Protein AF-A0A964U8F2-F1 (afdb_monomer)

Structure (mmCIF, N/CA/C/O backbone):
data_AF-A0A964U8F2-F1
#
_entry.id   AF-A0A964U8F2-F1
#
loop_
_atom_site.group_PDB
_atom_site.id
_atom_site.type_symbol
_atom_site.label_atom_id
_atom_site.label_alt_id
_atom_site.label_comp_id
_atom_site.label_asym_id
_atom_site.label_entity_id
_atom_site.label_seq_id
_atom_site.pdbx_PDB_ins_code
_atom_site.Cartn_x
_atom_site.Cartn_y
_atom_site.Cartn_z
_atom_site.occupancy
_atom_site.B_iso_or_equiv
_atom_site.auth_seq_id
_atom_site.auth_comp_id
_atom_site.auth_asym_id
_atom_site.auth_atom_id
_atom_site.pdbx_PDB_model_num
ATOM 1 N N . MET A 1 1 ? -31.728 47.302 1.251 1.00 32.62 1 MET A N 1
ATOM 2 C CA . MET A 1 1 ? -32.277 47.347 2.624 1.00 32.62 1 MET A CA 1
ATOM 3 C C . MET A 1 1 ? -33.115 46.084 2.810 1.00 32.62 1 MET A C 1
ATOM 5 O O . MET A 1 1 ? -34.091 45.948 2.095 1.00 32.62 1 MET A O 1
ATOM 9 N N . THR A 1 2 ? -32.523 45.027 3.398 1.00 33.66 2 THR A N 1
ATOM 10 C CA . THR A 1 2 ? -32.845 44.450 4.742 1.00 33.66 2 THR A CA 1
ATOM 11 C C . THR A 1 2 ? -34.168 43.659 4.737 1.00 33.66 2 THR A C 1
ATOM 13 O O . THR A 1 2 ? -35.165 44.221 4.323 1.00 33.66 2 THR A O 1
ATOM 16 N N . LEU A 1 3 ? -34.309 42.390 5.151 1.00 30.25 3 LEU A N 1
ATOM 17 C CA . LEU A 1 3 ? -33.583 41.479 6.058 1.00 30.25 3 LEU A CA 1
ATOM 18 C C . LEU A 1 3 ? -33.842 40.007 5.630 1.00 30.25 3 LEU A C 1
ATOM 20 O O . LEU A 1 3 ? -34.914 39.704 5.124 1.00 30.25 3 LEU A O 1
ATOM 24 N N . ARG A 1 4 ? -32.842 39.109 5.696 1.00 34.03 4 ARG A N 1
ATOM 25 C CA . ARG A 1 4 ? -32.688 37.983 6.661 1.00 34.03 4 ARG A CA 1
ATOM 26 C C . ARG A 1 4 ? -33.987 37.329 7.183 1.00 34.03 4 ARG A C 1
ATOM 28 O O . ARG A 1 4 ? -34.804 38.027 7.772 1.00 34.03 4 ARG A O 1
ATOM 35 N N . HIS A 1 5 ? -34.045 35.991 7.079 1.00 31.55 5 HIS A N 1
ATOM 36 C CA . HIS A 1 5 ? -34.356 34.959 8.103 1.00 31.55 5 HIS A CA 1
ATOM 37 C C . HIS A 1 5 ? -35.133 33.783 7.484 1.00 31.55 5 HIS A C 1
ATOM 39 O O . HIS A 1 5 ? -36.208 33.980 6.930 1.00 31.55 5 HIS A O 1
ATOM 45 N N . GLY A 1 6 ? -34.611 32.558 7.612 1.00 28.45 6 GLY A N 1
ATOM 46 C CA . GLY A 1 6 ? -35.351 31.357 7.215 1.00 28.45 6 GLY A CA 1
ATOM 47 C C . GLY A 1 6 ? -34.532 30.070 7.134 1.00 28.45 6 GLY A C 1
ATOM 48 O O . GLY A 1 6 ? -34.651 29.356 6.148 1.00 28.45 6 GLY A O 1
ATOM 49 N N . LEU A 1 7 ? -33.686 29.770 8.125 1.00 33.56 7 LEU A N 1
ATOM 50 C CA . LEU A 1 7 ? -33.079 28.439 8.256 1.0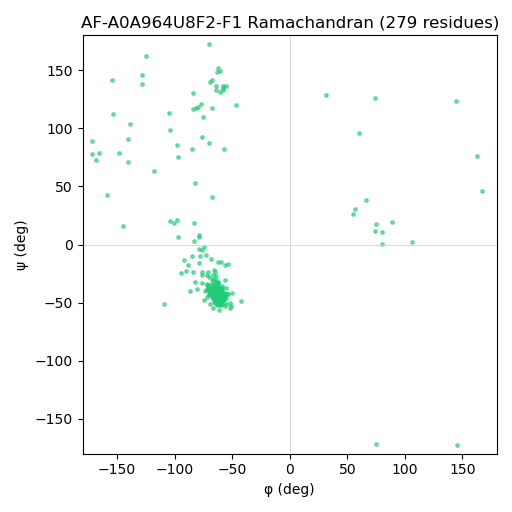0 33.56 7 LEU A CA 1
ATOM 51 C C . LEU A 1 7 ? -32.847 28.117 9.739 1.00 33.56 7 LEU A C 1
ATOM 53 O O . LEU A 1 7 ? -31.762 28.316 10.270 1.00 33.56 7 LEU A O 1
ATOM 57 N N . ALA A 1 8 ? -33.915 27.712 10.427 1.00 34.62 8 ALA A N 1
ATOM 58 C CA . ALA A 1 8 ? -33.872 27.151 11.778 1.00 34.62 8 ALA A CA 1
ATOM 59 C C . ALA A 1 8 ? -35.222 26.486 12.099 1.00 34.62 8 ALA A C 1
ATOM 61 O O . ALA A 1 8 ? -36.061 27.090 12.757 1.00 34.62 8 ALA A O 1
ATOM 62 N N . ALA A 1 9 ? -35.457 25.272 11.593 1.00 33.84 9 ALA A N 1
ATOM 63 C CA . ALA A 1 9 ? -36.524 24.389 12.081 1.00 33.84 9 ALA A CA 1
ATOM 64 C C . ALA A 1 9 ? -36.358 22.966 11.519 1.00 33.84 9 ALA A C 1
ATOM 66 O O . ALA A 1 9 ? -37.098 22.557 10.632 1.00 33.84 9 ALA A O 1
ATOM 67 N N . LEU A 1 10 ? -35.366 22.219 12.012 1.00 32.28 10 LEU A N 1
ATOM 68 C CA . LEU A 1 10 ? -35.341 20.750 11.899 1.00 32.28 10 LEU A CA 1
ATOM 69 C C . LEU A 1 10 ? -34.416 20.124 12.960 1.00 32.28 10 LEU A C 1
ATOM 71 O O . LEU A 1 10 ? -33.632 19.230 12.684 1.00 32.28 10 LEU A O 1
ATOM 75 N N . ILE A 1 11 ? -34.498 20.628 14.196 1.00 38.62 11 ILE A N 1
ATOM 76 C CA . ILE A 1 11 ? -33.954 19.975 15.399 1.00 38.62 11 ILE A CA 1
ATOM 77 C C . ILE A 1 11 ? -34.972 20.190 16.525 1.00 38.62 11 ILE A C 1
ATOM 79 O O . ILE A 1 11 ? -34.780 21.026 17.398 1.00 38.62 11 ILE A O 1
ATOM 83 N N . ALA A 1 12 ? -36.123 19.526 16.444 1.00 35.25 12 ALA A N 1
ATOM 84 C CA . ALA A 1 12 ? -37.069 19.407 17.555 1.00 35.25 12 ALA A CA 1
ATOM 85 C C . ALA A 1 12 ? -38.158 18.408 17.165 1.00 35.25 12 ALA A C 1
ATOM 87 O O . ALA A 1 12 ? -39.177 18.773 16.585 1.00 35.25 12 ALA A O 1
ATOM 88 N N . GLY A 1 13 ? -37.934 17.134 17.458 1.00 30.45 13 GLY A N 1
ATOM 89 C CA . GLY A 1 13 ? -38.970 16.132 17.270 1.00 30.45 13 GLY A CA 1
ATOM 90 C C . GLY A 1 13 ? -38.401 14.736 17.258 1.00 30.45 13 GLY A C 1
ATOM 91 O O . GLY A 1 13 ? -38.267 14.172 16.186 1.00 30.45 13 GLY A O 1
ATOM 92 N N . LEU A 1 14 ? -38.057 14.223 18.441 1.00 34.31 14 LEU A N 1
ATOM 93 C CA . LEU A 1 14 ? -38.094 12.800 18.794 1.00 34.31 14 LEU A CA 1
ATOM 94 C C . LEU A 1 14 ? -37.816 12.676 20.302 1.00 34.31 14 LEU A C 1
ATOM 96 O O . LEU A 1 14 ? -36.718 12.372 20.747 1.00 34.31 14 LEU A O 1
ATOM 100 N N . PHE A 1 15 ? -38.844 12.965 21.095 1.00 37.91 15 PHE A N 1
ATOM 101 C CA . PHE A 1 15 ? -38.959 12.507 22.478 1.00 37.91 15 PHE A CA 1
ATOM 102 C C . PHE A 1 15 ? -40.420 12.132 22.706 1.00 37.91 15 PHE A C 1
ATOM 104 O O . PHE A 1 15 ? -41.199 12.998 23.073 1.00 37.91 15 PHE A O 1
ATOM 111 N N . VAL A 1 16 ? -40.785 10.865 22.468 1.00 33.72 16 VAL A N 1
ATOM 112 C CA . VAL A 1 16 ? -41.802 10.138 23.250 1.00 33.72 16 VAL A CA 1
ATOM 113 C C . VAL A 1 16 ? -41.504 8.631 23.179 1.00 33.72 16 VAL A C 1
ATOM 115 O O . VAL A 1 16 ? -41.669 8.001 22.144 1.00 33.72 16 VAL A O 1
ATOM 118 N N . SER A 1 17 ? -41.122 8.097 24.341 1.00 34.38 17 SER A N 1
ATOM 119 C CA . SER A 1 17 ? -41.390 6.751 24.869 1.00 34.38 17 SER A CA 1
ATOM 120 C C . SER A 1 17 ? -40.904 5.508 24.107 1.00 34.38 17 SER A C 1
ATOM 122 O O . SER A 1 17 ? -41.628 4.905 23.319 1.00 34.38 17 SER A O 1
ATOM 124 N N . ALA A 1 18 ? -39.737 5.014 24.523 1.00 30.48 18 ALA A N 1
ATOM 125 C CA . ALA A 1 18 ? -39.491 3.582 24.647 1.00 30.48 18 ALA A CA 1
ATOM 126 C C . ALA A 1 18 ? -38.697 3.334 25.937 1.00 30.48 18 ALA A C 1
ATOM 128 O O . ALA A 1 18 ? -37.499 3.596 26.018 1.00 30.48 18 ALA A O 1
ATOM 129 N N . CYS A 1 19 ? -39.384 2.845 26.970 1.00 34.19 19 CYS A N 1
ATOM 130 C CA . CYS A 1 19 ? -38.742 2.146 28.075 1.00 34.19 19 CYS A CA 1
ATOM 131 C C . CYS A 1 19 ? -38.250 0.797 27.540 1.00 34.19 19 CYS A C 1
ATOM 133 O O . CYS A 1 19 ? -38.961 -0.201 27.600 1.00 34.19 19 CYS A O 1
ATOM 135 N N . ALA A 1 20 ? -37.045 0.784 26.990 1.00 31.86 20 ALA A N 1
ATOM 136 C CA . ALA A 1 20 ? -36.243 -0.411 26.820 1.00 31.86 20 ALA A CA 1
ATOM 137 C C . ALA A 1 20 ? -34.878 -0.097 27.428 1.00 31.86 20 ALA A C 1
ATOM 139 O O . ALA A 1 20 ? -34.378 1.021 27.328 1.00 31.86 20 ALA A O 1
ATOM 140 N N . SER A 1 21 ? -34.336 -1.063 28.149 1.00 33.75 21 SER A N 1
ATOM 141 C CA . SER A 1 21 ? -33.043 -1.034 28.818 1.00 33.75 21 SER A CA 1
ATOM 142 C C . SER A 1 21 ? -31.903 -0.737 27.834 1.00 33.75 21 SER A C 1
ATOM 144 O O . SER A 1 21 ? -31.230 -1.652 27.367 1.00 33.75 21 SER A O 1
ATOM 146 N N . ASN A 1 22 ? -31.690 0.538 27.516 1.00 35.84 22 ASN A N 1
ATOM 147 C CA . ASN A 1 22 ? -30.559 1.002 26.727 1.00 35.84 22 ASN A CA 1
ATOM 148 C C . ASN A 1 22 ? -29.331 1.004 27.629 1.00 35.84 22 ASN A C 1
ATOM 150 O O . ASN A 1 22 ? -29.052 1.975 28.336 1.00 35.84 22 ASN A O 1
ATOM 154 N N . SER A 1 23 ? -28.586 -0.100 27.613 1.00 35.91 23 SER A N 1
ATOM 155 C CA . SER A 1 23 ? -27.183 -0.026 27.988 1.00 35.91 23 SER A CA 1
ATOM 156 C C . SER A 1 23 ? -26.518 0.992 27.044 1.00 35.91 23 SER A C 1
ATOM 158 O O . SER A 1 23 ? -26.737 0.920 25.829 1.00 35.91 23 SER A O 1
ATOM 160 N N . PRO A 1 24 ? -25.712 1.940 27.551 1.00 40.06 24 PRO A N 1
ATOM 161 C CA . PRO A 1 24 ? -24.974 2.897 26.722 1.00 40.06 24 PRO A CA 1
ATOM 162 C C . PRO A 1 24 ? -24.104 2.242 25.632 1.00 40.06 24 PRO A C 1
ATOM 164 O O . PRO A 1 24 ? -23.701 2.919 24.694 1.00 40.06 24 PRO A O 1
ATOM 167 N N . GLY A 1 25 ? -23.822 0.936 25.739 1.00 44.34 25 GLY A N 1
ATOM 168 C CA . GLY A 1 25 ? -23.164 0.148 24.693 1.00 44.34 25 GLY A CA 1
ATOM 169 C C . GLY A 1 25 ? -24.005 -0.027 23.421 1.00 44.34 25 GLY A C 1
ATOM 170 O O . GLY A 1 25 ? -23.481 0.145 22.329 1.00 44.34 25 GLY A O 1
ATOM 171 N N . SER A 1 26 ? -25.321 -0.249 23.535 1.00 50.44 26 SER A N 1
ATOM 172 C CA . SER A 1 26 ? -26.183 -0.588 22.383 1.00 50.44 26 SER A CA 1
ATOM 173 C C . SER A 1 26 ? -26.311 0.526 21.332 1.00 50.44 26 SER A C 1
ATOM 175 O O . SER A 1 26 ? -26.193 0.269 20.137 1.00 50.44 26 SER A O 1
ATOM 177 N N . ALA A 1 27 ? -26.475 1.781 21.757 1.00 46.56 27 ALA A N 1
ATOM 178 C CA . ALA A 1 27 ? -26.599 2.916 20.838 1.00 46.56 27 ALA A CA 1
ATOM 179 C C . ALA A 1 27 ? -25.277 3.248 20.119 1.00 46.56 27 ALA A C 1
ATOM 181 O O . ALA A 1 27 ? -25.274 3.785 19.009 1.00 46.56 27 ALA A O 1
ATOM 182 N N . VAL A 1 28 ? -24.138 2.937 20.745 1.00 53.00 28 VAL A N 1
ATOM 183 C CA . VAL A 1 28 ? -22.824 3.218 20.161 1.00 53.00 28 VAL A CA 1
ATOM 184 C C . VAL A 1 28 ? -22.407 2.140 19.168 1.00 53.00 28 VAL A C 1
ATOM 186 O O . VAL A 1 28 ? -21.801 2.477 18.145 1.00 53.00 28 VAL A O 1
ATOM 189 N N . ASP A 1 29 ? -22.821 0.897 19.404 1.00 62.38 29 ASP A N 1
ATOM 190 C CA . ASP A 1 29 ? -22.696 -0.198 18.444 1.00 62.38 29 ASP A CA 1
ATOM 191 C C . ASP A 1 29 ? -23.564 0.056 17.198 1.00 62.38 29 ASP A C 1
ATOM 193 O O . ASP A 1 29 ? -23.088 -0.087 16.072 1.00 62.38 29 ASP A O 1
ATOM 197 N N . GLU A 1 30 ? -24.794 0.558 17.361 1.00 66.94 30 GLU A N 1
ATOM 198 C CA . GLU A 1 30 ? -25.655 0.948 16.232 1.00 66.94 30 GLU A CA 1
ATOM 199 C C . GLU A 1 30 ? -25.059 2.096 15.403 1.00 66.94 30 GLU A C 1
ATOM 201 O O . GLU A 1 30 ? -25.007 2.018 14.173 1.00 66.94 30 GLU A O 1
ATOM 206 N N . ALA A 1 31 ? -24.543 3.143 16.055 1.00 63.03 31 ALA A N 1
ATOM 207 C CA . ALA A 1 31 ? -23.901 4.266 15.369 1.00 63.03 31 ALA A CA 1
ATOM 208 C C . ALA A 1 31 ? -22.584 3.871 14.674 1.00 63.03 31 ALA A C 1
ATOM 210 O O . ALA A 1 31 ? -22.149 4.529 13.728 1.00 63.03 31 ALA A O 1
ATOM 211 N N . LEU A 1 32 ? -21.898 2.835 15.160 1.00 68.88 32 LEU A N 1
ATOM 212 C CA . LEU A 1 32 ? -20.701 2.291 14.519 1.00 68.88 32 LEU A CA 1
ATOM 213 C C . LEU A 1 32 ? -21.067 1.486 13.273 1.00 68.88 32 LEU A C 1
ATOM 215 O O . LEU A 1 32 ? -20.480 1.700 12.213 1.00 68.88 32 LEU A O 1
ATOM 219 N N . VAL A 1 33 ? -22.058 0.601 13.385 1.00 75.25 33 VAL A N 1
ATOM 220 C CA . VAL A 1 33 ? -22.564 -0.181 12.253 1.00 75.25 33 VAL A CA 1
ATOM 221 C C . VAL A 1 33 ? -23.113 0.745 11.167 1.00 75.25 33 VAL A C 1
ATOM 223 O O . VAL A 1 33 ? -22.819 0.542 9.990 1.00 75.25 33 VAL A O 1
ATOM 226 N N . ALA A 1 34 ? -23.844 1.799 11.539 1.00 76.94 34 ALA A N 1
ATOM 227 C CA . ALA A 1 34 ? -24.327 2.808 10.600 1.00 76.94 34 ALA A CA 1
ATOM 228 C C . ALA A 1 34 ? -23.171 3.499 9.860 1.00 76.94 34 ALA A C 1
ATOM 230 O O . ALA A 1 34 ? -23.179 3.550 8.632 1.00 76.94 34 ALA A O 1
ATOM 231 N N . LEU A 1 35 ? -22.132 3.932 10.581 1.00 74.38 35 LEU A N 1
ATOM 232 C CA . LEU A 1 35 ? -20.944 4.551 9.988 1.00 74.38 35 LEU A CA 1
ATOM 233 C C . LEU A 1 35 ? -20.214 3.600 9.026 1.00 74.38 35 LEU A C 1
ATOM 235 O O . LEU A 1 35 ? -19.831 3.998 7.929 1.00 74.38 35 LEU A O 1
ATOM 239 N N . GLN A 1 36 ? -20.063 2.325 9.388 1.00 74.50 36 GLN A N 1
ATOM 240 C CA . GLN A 1 36 ? -19.467 1.316 8.505 1.00 74.50 36 GLN A CA 1
ATOM 241 C C . GLN A 1 36 ? -20.310 1.083 7.243 1.00 74.50 36 GLN A C 1
ATOM 243 O O . GLN A 1 36 ? -19.764 0.955 6.144 1.00 74.50 36 GLN A O 1
ATOM 248 N N . GLN A 1 37 ? -21.638 1.062 7.373 1.00 83.00 37 GLN A N 1
ATOM 249 C CA . GLN A 1 37 ? -22.547 0.963 6.231 1.00 83.00 37 GLN A CA 1
ATOM 250 C C . GLN A 1 37 ? -22.491 2.210 5.343 1.00 83.00 37 GLN A C 1
ATOM 252 O O . GLN A 1 37 ? -22.540 2.084 4.121 1.00 83.00 37 GLN A O 1
ATOM 257 N N . GLU A 1 38 ? -22.374 3.402 5.925 1.00 83.62 38 GLU A N 1
ATOM 258 C CA . GLU A 1 38 ? -22.211 4.648 5.175 1.00 83.62 38 GLU A CA 1
ATOM 259 C C . GLU A 1 38 ? -20.894 4.667 4.407 1.00 83.62 38 GLU A C 1
ATOM 261 O O . GLU A 1 38 ? -20.902 4.948 3.211 1.00 83.62 38 GLU A O 1
ATOM 266 N N . VAL A 1 39 ? -19.786 4.263 5.034 1.00 79.12 39 VAL A N 1
ATOM 267 C CA . VAL A 1 39 ? -18.491 4.094 4.356 1.00 79.12 39 VAL A CA 1
ATOM 268 C C . VAL A 1 39 ? -18.603 3.104 3.193 1.00 79.12 39 VAL A C 1
ATOM 270 O O . VAL A 1 39 ? -18.084 3.365 2.108 1.00 79.12 39 VAL A O 1
ATOM 273 N N . ALA A 1 40 ? -19.320 1.993 3.382 1.00 76.25 40 ALA A N 1
ATOM 274 C CA . ALA A 1 40 ? -19.531 0.999 2.331 1.00 76.25 40 ALA A CA 1
ATOM 275 C C . ALA A 1 40 ? -20.407 1.515 1.171 1.00 76.25 40 ALA A C 1
ATOM 277 O O . ALA A 1 40 ? -20.236 1.075 0.034 1.00 76.25 40 ALA A O 1
ATOM 278 N N . ARG A 1 41 ? -21.342 2.436 1.440 1.00 83.69 41 ARG A N 1
ATOM 279 C CA . ARG A 1 41 ? -22.252 3.023 0.439 1.00 83.69 41 ARG A CA 1
ATOM 280 C C . ARG A 1 41 ? -21.698 4.280 -0.225 1.00 83.69 41 ARG A C 1
ATOM 282 O O . ARG A 1 41 ? -22.144 4.620 -1.319 1.00 83.69 41 ARG A O 1
ATOM 289 N N . ALA A 1 42 ? -20.768 4.980 0.419 1.00 84.25 42 ALA A N 1
ATOM 290 C CA . ALA A 1 42 ? -20.226 6.232 -0.082 1.00 84.25 42 ALA A CA 1
ATOM 291 C C . ALA A 1 42 ? -19.546 6.024 -1.446 1.00 84.25 42 ALA A C 1
ATOM 293 O O . ALA A 1 42 ? -18.759 5.092 -1.652 1.00 84.25 42 ALA A O 1
ATOM 294 N N . GLY A 1 43 ? -19.887 6.890 -2.402 1.00 83.19 43 GLY A N 1
ATOM 295 C CA . GLY A 1 43 ? -19.445 6.790 -3.794 1.00 83.19 43 GLY A CA 1
ATOM 296 C C . GLY A 1 43 ? -18.200 7.614 -4.112 1.00 83.19 43 GLY A C 1
ATOM 297 O O . GLY A 1 43 ? -17.459 7.265 -5.033 1.00 83.19 43 GLY A O 1
ATOM 298 N N . ASP A 1 44 ? -17.950 8.669 -3.343 1.00 92.06 44 ASP A N 1
ATOM 299 C CA . ASP A 1 44 ? -17.006 9.735 -3.667 1.00 92.06 44 ASP A CA 1
ATOM 300 C C . ASP A 1 44 ? -15.944 9.966 -2.579 1.00 92.06 44 ASP A C 1
ATOM 302 O O . ASP A 1 44 ? -16.067 9.521 -1.435 1.00 92.06 44 ASP A O 1
ATOM 306 N N . TYR A 1 45 ? -14.865 10.646 -2.977 1.00 92.94 45 TYR A N 1
ATOM 307 C CA . TYR A 1 45 ? -13.719 10.952 -2.120 1.00 92.94 45 TYR A CA 1
ATOM 308 C C . TYR A 1 45 ? -14.088 11.854 -0.937 1.00 92.94 45 TYR A C 1
ATOM 310 O O . TYR A 1 45 ? -13.681 11.570 0.187 1.00 92.94 45 TYR A O 1
ATOM 318 N N . GLU A 1 46 ? -14.853 12.923 -1.175 1.00 94.44 46 GLU A N 1
ATOM 319 C CA . GLU A 1 46 ? -15.152 13.945 -0.165 1.00 94.44 46 GLU A CA 1
ATOM 320 C C . GLU A 1 46 ? -15.966 13.357 0.988 1.00 94.44 46 GLU A C 1
ATOM 322 O O . GLU A 1 46 ? -15.613 13.526 2.158 1.00 94.44 46 GLU A O 1
ATOM 327 N N . THR A 1 47 ? -17.005 12.589 0.659 1.00 94.25 47 THR A N 1
ATOM 328 C CA . THR A 1 47 ? -17.841 11.892 1.635 1.00 94.25 47 THR A CA 1
ATOM 329 C C . THR A 1 47 ? -17.019 10.912 2.459 1.00 94.25 47 THR A C 1
ATOM 331 O O . THR A 1 47 ? -17.110 10.921 3.683 1.00 94.25 47 THR A O 1
ATOM 334 N N . LEU A 1 48 ? -16.178 10.097 1.820 1.00 94.44 48 LEU A N 1
ATOM 335 C CA . LEU A 1 48 ? -15.329 9.144 2.535 1.00 94.44 48 LEU A CA 1
ATOM 336 C C . LEU A 1 48 ? -14.286 9.820 3.424 1.00 94.44 48 LEU A C 1
ATOM 338 O O . LEU A 1 48 ? -14.073 9.381 4.551 1.00 94.44 48 LEU A O 1
ATOM 342 N N . SER A 1 49 ? -13.654 10.889 2.940 1.00 95.06 49 SER A N 1
ATOM 343 C CA . SER A 1 49 ? -12.672 11.654 3.709 1.00 95.06 49 SER A CA 1
ATOM 344 C C . SER A 1 49 ? -13.317 12.305 4.937 1.00 95.06 49 SER A C 1
ATOM 346 O O . SER A 1 49 ? -12.756 12.246 6.035 1.00 95.06 49 SER A O 1
ATOM 348 N N . ARG A 1 50 ? -14.536 12.847 4.791 1.00 95.94 50 ARG A N 1
ATOM 349 C CA . ARG A 1 50 ? -15.329 13.380 5.909 1.00 95.94 50 ARG A CA 1
ATOM 350 C C . ARG A 1 50 ? -15.690 12.289 6.920 1.00 95.94 50 ARG A C 1
ATOM 352 O O . ARG A 1 50 ? -15.408 12.460 8.102 1.00 95.94 50 ARG A O 1
ATOM 359 N N . LEU A 1 51 ? -16.262 11.171 6.464 1.00 94.12 51 LEU A N 1
ATOM 360 C CA . LEU A 1 51 ? -16.640 10.050 7.335 1.00 94.12 51 LEU A CA 1
ATOM 361 C C . LEU A 1 51 ? -15.428 9.477 8.081 1.00 94.12 51 LEU A C 1
ATOM 363 O O . LEU A 1 51 ? -15.523 9.174 9.267 1.00 94.12 51 LEU A O 1
ATOM 367 N N . GLY A 1 52 ? -14.273 9.375 7.415 1.00 95.12 52 GLY A N 1
ATOM 368 C CA . GLY A 1 52 ? -13.023 8.963 8.051 1.00 95.12 52 GLY A CA 1
ATOM 369 C C . GLY A 1 52 ? -12.565 9.941 9.134 1.00 95.12 52 GLY A C 1
ATOM 370 O O . GLY A 1 52 ? -12.154 9.516 10.211 1.00 95.12 52 GLY A O 1
ATOM 371 N N . GLY A 1 53 ? -12.686 11.250 8.888 1.00 95.75 53 GLY A N 1
ATOM 372 C CA . GLY A 1 53 ? -12.374 12.284 9.879 1.00 95.75 53 GLY A CA 1
ATOM 373 C C . GLY A 1 53 ? -13.291 12.235 11.104 1.00 95.75 53 GLY A C 1
ATOM 374 O O . GLY A 1 53 ? -12.814 12.312 12.235 1.00 95.75 53 GLY A O 1
ATOM 375 N N . GLU A 1 54 ? -14.593 12.045 10.893 1.00 93.88 54 GLU A N 1
ATOM 376 C CA . GLU A 1 54 ? -15.575 11.871 11.972 1.00 93.88 54 GLU A CA 1
ATOM 377 C C . GLU A 1 54 ? -15.292 10.604 12.789 1.00 93.88 54 GLU A C 1
ATOM 379 O O . GLU A 1 54 ? -15.289 10.644 14.019 1.00 93.88 54 GLU A O 1
ATOM 384 N N . ALA A 1 55 ? -14.977 9.492 12.119 1.00 92.94 55 ALA A N 1
ATOM 385 C CA . ALA A 1 55 ? -14.592 8.240 12.764 1.00 92.94 55 ALA A CA 1
ATOM 386 C C . ALA A 1 55 ? -13.334 8.398 13.636 1.00 92.94 55 ALA A C 1
ATOM 388 O O . ALA A 1 55 ? -13.321 7.950 14.781 1.00 92.94 55 ALA A O 1
ATOM 389 N N . ALA A 1 56 ? -12.300 9.071 13.122 1.00 95.12 56 ALA A N 1
ATOM 390 C CA . ALA A 1 56 ? -11.062 9.327 13.857 1.00 95.12 56 ALA A CA 1
ATOM 391 C C . ALA A 1 56 ? -11.298 10.217 15.091 1.00 95.12 56 ALA A C 1
ATOM 393 O O . ALA A 1 56 ? -10.808 9.910 16.176 1.00 95.12 56 ALA A O 1
ATOM 394 N N . ALA A 1 57 ? -12.114 11.269 14.966 1.00 94.12 57 ALA A N 1
ATOM 395 C CA . ALA A 1 57 ? -12.476 12.116 16.104 1.00 94.12 57 ALA A CA 1
ATOM 396 C C . ALA A 1 57 ? -13.242 11.335 17.189 1.00 94.12 57 ALA A C 1
ATOM 398 O O . ALA A 1 57 ? -12.973 11.496 18.380 1.00 94.12 57 ALA A O 1
ATOM 399 N N . LEU A 1 58 ? -14.160 10.450 16.785 1.00 91.75 58 LEU A N 1
ATOM 400 C CA . LEU A 1 58 ? -14.891 9.576 17.706 1.00 91.75 58 LEU A CA 1
ATOM 401 C C . LEU A 1 58 ? -13.986 8.532 18.374 1.00 91.75 58 LEU A C 1
ATOM 403 O O . LEU A 1 58 ? -14.217 8.198 19.533 1.00 91.75 58 LEU A O 1
ATOM 407 N N . SER A 1 59 ? -12.963 8.036 17.670 1.00 92.62 59 SER A N 1
ATOM 408 C CA . SER A 1 59 ? -11.938 7.163 18.253 1.00 92.62 59 SER A CA 1
ATOM 409 C C . SER A 1 59 ? -11.193 7.868 19.386 1.00 92.62 59 SER A C 1
ATOM 411 O O . SER A 1 59 ? -11.145 7.361 20.506 1.00 92.62 59 SER A O 1
ATOM 413 N N . ALA A 1 60 ? -10.695 9.081 19.126 1.00 93.62 60 ALA A N 1
ATOM 414 C CA . ALA A 1 60 ? -9.971 9.869 20.119 1.00 93.62 60 ALA A CA 1
ATOM 415 C C . ALA A 1 60 ? -10.829 10.181 21.358 1.00 93.62 60 ALA A C 1
ATOM 417 O O . ALA A 1 60 ? -10.339 10.085 22.482 1.00 93.62 60 ALA A O 1
ATOM 418 N N . ALA A 1 61 ? -12.113 10.505 21.169 1.00 92.62 61 ALA A N 1
ATOM 419 C CA . ALA A 1 61 ? -13.046 10.721 22.275 1.00 92.62 61 ALA A CA 1
ATOM 420 C C . ALA A 1 61 ? -13.264 9.441 23.104 1.00 92.62 61 ALA A C 1
ATOM 422 O O . ALA A 1 61 ? -13.138 9.472 24.324 1.00 92.62 61 ALA A O 1
ATOM 423 N N . ALA A 1 62 ? -13.505 8.298 22.452 1.00 89.81 62 ALA A N 1
ATOM 424 C CA . ALA A 1 62 ? -13.672 7.020 23.148 1.00 89.81 62 ALA A CA 1
ATOM 425 C C . ALA A 1 62 ? -12.416 6.617 23.937 1.00 89.81 62 ALA A C 1
ATOM 427 O O . ALA A 1 62 ? -12.526 6.116 25.055 1.00 89.81 62 ALA A O 1
ATOM 428 N N . LYS A 1 63 ? -11.225 6.898 23.392 1.00 90.62 63 LYS A N 1
ATOM 429 C CA . LYS A 1 63 ? -9.957 6.658 24.085 1.00 90.62 63 LYS A CA 1
ATOM 430 C C . LYS A 1 63 ? -9.816 7.523 25.340 1.00 90.62 63 LYS A C 1
ATOM 432 O O . LYS A 1 63 ? -9.373 7.030 26.372 1.00 90.62 63 LYS A O 1
ATOM 437 N N . GLN A 1 64 ? -10.221 8.793 25.277 1.00 93.06 64 GLN A N 1
ATOM 438 C CA . GLN A 1 64 ? -10.228 9.694 26.439 1.00 93.06 64 GLN A CA 1
ATOM 439 C C . GLN A 1 64 ? -11.204 9.237 27.532 1.00 93.06 64 GLN A C 1
ATOM 441 O O . GLN A 1 64 ? -10.914 9.412 28.715 1.00 93.06 64 GLN A O 1
ATOM 446 N N . ASP A 1 65 ? -12.312 8.607 27.142 1.00 90.81 65 ASP A N 1
ATOM 447 C CA . ASP A 1 65 ? -13.301 8.029 28.057 1.00 90.81 65 ASP A CA 1
ATOM 448 C C . ASP A 1 65 ? -12.872 6.662 28.639 1.00 90.81 65 ASP A C 1
ATOM 450 O O . ASP A 1 65 ? -13.573 6.104 29.485 1.00 90.81 65 ASP A O 1
ATOM 454 N N . GLY A 1 66 ? -11.729 6.113 28.205 1.00 89.44 66 GLY A N 1
ATOM 455 C CA . GLY A 1 66 ? -11.226 4.799 28.624 1.00 89.44 66 GLY A CA 1
ATOM 456 C C . GLY A 1 66 ? -11.963 3.609 27.996 1.00 89.44 66 GLY A C 1
ATOM 457 O O . GLY A 1 66 ? -11.870 2.495 28.508 1.00 89.44 66 GLY A O 1
ATOM 458 N N . ASP A 1 67 ? -12.710 3.826 26.908 1.00 89.12 67 ASP A N 1
ATOM 459 C CA . ASP A 1 67 ? -13.412 2.774 26.165 1.00 89.12 67 ASP A CA 1
ATOM 460 C C . ASP A 1 67 ? -12.576 2.320 24.957 1.00 89.12 67 ASP A C 1
ATOM 462 O O . ASP A 1 67 ? -12.841 2.666 23.802 1.00 89.12 67 ASP A O 1
ATOM 466 N N . ASP A 1 68 ? -11.533 1.539 25.238 1.00 87.88 68 ASP A N 1
ATOM 467 C CA . ASP A 1 68 ? -10.563 1.076 24.239 1.00 87.88 68 ASP A CA 1
ATOM 468 C C . ASP A 1 68 ? -11.192 0.204 23.147 1.00 87.88 68 ASP A C 1
ATOM 470 O O . ASP A 1 68 ? -10.805 0.278 21.982 1.00 87.88 68 ASP A O 1
ATOM 474 N N . SER A 1 69 ? -12.214 -0.578 23.501 1.00 85.12 69 SER A N 1
ATOM 475 C CA . SER A 1 69 ? -12.963 -1.408 22.547 1.00 85.12 69 SER A CA 1
ATOM 476 C C . SER A 1 69 ? -13.639 -0.545 21.484 1.00 85.12 69 SER A C 1
ATOM 478 O O . SER A 1 69 ? -13.557 -0.805 20.281 1.00 85.12 69 SER A O 1
ATOM 480 N N . ARG A 1 70 ? -14.298 0.525 21.932 1.00 86.38 70 ARG A N 1
ATOM 481 C CA . ARG A 1 70 ? -14.958 1.487 21.056 1.00 86.38 70 ARG A CA 1
ATOM 482 C C . ARG A 1 70 ? -13.959 2.341 20.291 1.00 86.38 70 ARG A C 1
ATOM 484 O O . ARG A 1 70 ? -14.205 2.630 19.120 1.00 86.38 70 ARG A O 1
ATOM 491 N N . ALA A 1 71 ? -12.857 2.738 20.923 1.00 90.12 71 ALA A N 1
ATOM 492 C CA . ALA A 1 71 ? -11.785 3.469 20.262 1.00 90.12 71 ALA A CA 1
ATOM 493 C C . ALA A 1 71 ? -11.224 2.655 19.083 1.00 90.12 71 ALA A C 1
ATOM 495 O O . ALA A 1 71 ? -11.218 3.144 17.953 1.00 90.12 71 ALA A O 1
ATOM 496 N N . LEU A 1 72 ? -10.895 1.377 19.302 1.00 88.50 72 LEU A N 1
ATOM 497 C CA . LEU A 1 72 ? -10.399 0.473 18.261 1.00 88.50 72 LEU A CA 1
ATOM 498 C C . LEU A 1 72 ? -11.387 0.336 17.093 1.00 88.50 72 LEU A C 1
ATOM 500 O O . LEU A 1 72 ? -11.024 0.535 15.931 1.00 88.50 72 LEU A O 1
ATOM 504 N N . ALA A 1 73 ? -12.661 0.099 17.401 1.00 86.19 73 ALA A N 1
ATOM 505 C CA . ALA A 1 73 ? -13.731 0.028 16.411 1.00 86.19 73 ALA A CA 1
ATOM 506 C C . ALA A 1 73 ? -13.848 1.291 15.540 1.00 86.19 73 ALA A C 1
ATOM 508 O O . ALA A 1 73 ? -14.013 1.213 14.315 1.00 86.19 73 ALA A O 1
ATOM 509 N N . ARG A 1 74 ? -13.766 2.474 16.158 1.00 90.31 74 ARG A N 1
ATOM 510 C CA . ARG A 1 74 ? -13.856 3.764 15.460 1.00 90.31 74 ARG A CA 1
ATOM 511 C C . ARG A 1 74 ? -12.603 4.049 14.639 1.00 90.31 74 ARG A C 1
ATOM 513 O O . ARG A 1 74 ? -12.731 4.496 13.499 1.00 90.31 74 ARG A O 1
ATOM 520 N N . ALA A 1 75 ?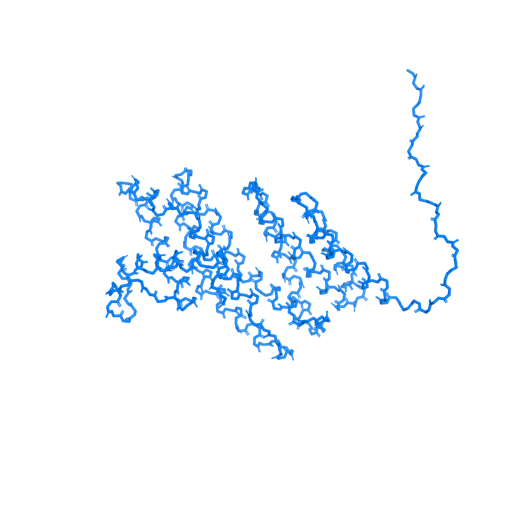 -11.422 3.720 15.157 1.00 92.38 75 ALA A N 1
ATOM 521 C CA . ALA A 1 75 ? -10.177 3.796 14.404 1.00 92.38 75 ALA A CA 1
ATOM 522 C C . ALA A 1 75 ? -10.226 2.873 13.173 1.00 92.38 75 ALA A C 1
ATOM 524 O O . ALA A 1 75 ? -9.939 3.315 12.063 1.00 92.38 75 ALA A O 1
ATOM 525 N N . SER A 1 76 ? -10.721 1.637 13.316 1.00 89.31 76 SER A N 1
ATOM 526 C CA . SER A 1 76 ? -10.914 0.713 12.189 1.00 89.31 76 SER A CA 1
ATOM 527 C C . SER A 1 76 ? -11.879 1.262 11.131 1.00 89.31 76 SER A C 1
ATOM 529 O O . SER A 1 76 ? -11.617 1.162 9.929 1.00 89.31 76 SER A O 1
ATOM 531 N N . ALA A 1 77 ? -12.980 1.898 11.546 1.00 89.88 77 ALA A N 1
ATOM 532 C CA . ALA A 1 77 ? -13.886 2.572 10.615 1.00 89.88 77 ALA A CA 1
ATOM 533 C C . ALA A 1 77 ? -13.190 3.725 9.865 1.00 89.88 77 ALA A C 1
ATOM 535 O O . ALA A 1 77 ? -13.370 3.856 8.651 1.00 89.88 77 ALA A O 1
ATOM 536 N N . ALA A 1 78 ? -12.354 4.508 10.557 1.00 94.38 78 ALA A N 1
ATOM 537 C CA . ALA A 1 78 ? -11.572 5.588 9.957 1.00 94.38 78 ALA A CA 1
ATOM 538 C C . ALA A 1 78 ? -10.583 5.061 8.909 1.00 94.38 78 ALA A C 1
ATOM 540 O O . ALA A 1 78 ? -10.570 5.546 7.776 1.00 94.38 78 ALA A O 1
ATOM 541 N N . ILE A 1 79 ? -9.823 4.015 9.253 1.00 93.88 79 ILE A N 1
ATOM 542 C CA . ILE A 1 79 ? -8.906 3.319 8.341 1.00 93.88 79 ILE A CA 1
ATOM 543 C C . ILE A 1 79 ? -9.652 2.913 7.068 1.00 93.88 79 ILE A C 1
ATOM 545 O O . ILE A 1 79 ? -9.264 3.312 5.973 1.00 93.88 79 ILE A O 1
ATOM 549 N N . ARG A 1 80 ? -10.767 2.180 7.197 1.00 91.00 80 ARG A N 1
ATOM 550 C CA . ARG A 1 80 ? -11.554 1.698 6.047 1.00 91.00 80 ARG A CA 1
ATOM 551 C C . ARG A 1 80 ? -12.054 2.840 5.165 1.00 91.00 80 ARG A C 1
ATOM 553 O O . ARG A 1 80 ? -12.009 2.717 3.942 1.00 91.00 80 ARG A O 1
ATOM 560 N N . ALA A 1 81 ? -12.507 3.939 5.764 1.00 93.88 81 ALA A N 1
ATOM 561 C CA . ALA A 1 81 ? -12.975 5.111 5.033 1.00 93.88 81 ALA A CA 1
ATOM 562 C C . ALA A 1 81 ? -11.848 5.769 4.226 1.00 93.88 81 ALA A C 1
ATOM 564 O O . ALA A 1 81 ? -12.000 6.001 3.025 1.00 93.88 81 ALA A O 1
ATOM 565 N N . PHE A 1 82 ? -10.694 6.009 4.851 1.00 96.44 82 PHE A N 1
ATOM 566 C CA . PHE A 1 82 ? -9.546 6.618 4.183 1.00 96.44 82 PHE A CA 1
ATOM 567 C C . PHE A 1 82 ? -8.911 5.698 3.136 1.00 96.44 82 PHE A C 1
ATOM 569 O O . PHE A 1 82 ? -8.547 6.155 2.051 1.00 96.44 82 PHE A O 1
ATOM 576 N N . GLU A 1 83 ? -8.846 4.390 3.386 1.00 92.81 83 GLU A N 1
ATOM 577 C CA . GLU A 1 83 ? -8.433 3.426 2.368 1.00 92.81 83 GLU A CA 1
ATOM 578 C C . GLU A 1 83 ? -9.381 3.449 1.170 1.00 92.81 83 GLU A C 1
ATOM 580 O O . GLU A 1 83 ? -8.927 3.586 0.030 1.00 92.81 83 GLU A O 1
ATOM 585 N N . ALA A 1 84 ? -10.692 3.391 1.414 1.00 91.31 84 ALA A N 1
ATOM 586 C CA . ALA A 1 84 ? -11.692 3.490 0.360 1.00 91.31 84 ALA A CA 1
ATOM 587 C C . ALA A 1 84 ? -11.577 4.810 -0.414 1.00 91.31 84 ALA A C 1
ATOM 589 O O . ALA A 1 84 ? -11.776 4.797 -1.627 1.00 91.31 84 ALA A O 1
ATOM 590 N N . ALA A 1 85 ? -11.233 5.921 0.252 1.00 93.94 85 ALA A N 1
ATOM 591 C CA . ALA A 1 85 ? -11.017 7.221 -0.382 1.00 93.94 85 ALA A CA 1
ATOM 592 C C . ALA A 1 85 ? -9.788 7.183 -1.296 1.00 93.94 85 ALA A C 1
ATOM 594 O O . ALA A 1 85 ? -9.867 7.604 -2.447 1.00 93.94 85 ALA A O 1
ATOM 595 N N . SER A 1 86 ? -8.684 6.592 -0.823 1.00 92.88 86 SER A N 1
ATOM 596 C CA . SER A 1 86 ? -7.427 6.472 -1.573 1.00 92.88 86 SER A CA 1
ATOM 597 C C . SER A 1 86 ? -7.525 5.583 -2.819 1.00 92.88 86 SER A C 1
ATOM 599 O O . SER A 1 86 ? -6.739 5.724 -3.750 1.00 92.88 86 SER A O 1
ATOM 601 N N . TYR A 1 87 ? -8.502 4.679 -2.885 1.00 88.06 87 TYR A N 1
ATOM 602 C CA . TYR A 1 87 ? -8.716 3.829 -4.060 1.00 88.06 87 TYR A CA 1
ATOM 603 C C . TYR A 1 87 ? -9.795 4.352 -5.010 1.00 88.06 87 TYR A C 1
ATOM 605 O O . TYR A 1 87 ? -10.130 3.667 -5.982 1.00 88.06 87 TYR A O 1
ATOM 613 N N . ARG A 1 88 ? -10.343 5.553 -4.772 1.00 89.19 88 ARG A N 1
ATOM 614 C CA . ARG A 1 88 ? -11.391 6.089 -5.642 1.00 89.19 88 ARG A CA 1
ATOM 615 C C . ARG A 1 88 ? -10.865 6.322 -7.064 1.00 89.19 88 ARG A C 1
ATOM 617 O O . ARG A 1 88 ? -9.787 6.898 -7.244 1.00 89.19 88 ARG A O 1
ATOM 624 N N . PRO A 1 89 ? -11.612 5.888 -8.096 1.00 85.12 89 PRO A N 1
ATOM 625 C CA . PRO A 1 89 ? -11.261 6.190 -9.475 1.00 85.12 89 PRO A CA 1
ATOM 626 C C . PRO A 1 89 ? -11.181 7.701 -9.704 1.00 85.12 89 PRO A C 1
ATOM 628 O O . PRO A 1 89 ? -12.050 8.444 -9.260 1.00 85.12 89 PRO A O 1
ATOM 631 N N . GLY A 1 90 ? -10.152 8.147 -10.423 1.00 84.50 90 GLY A N 1
ATOM 632 C CA . GLY A 1 90 ? -10.022 9.543 -10.847 1.00 84.50 90 GLY A CA 1
ATOM 633 C C . GLY A 1 90 ? -9.484 10.518 -9.798 1.00 84.50 90 GLY A C 1
ATOM 634 O O . GLY A 1 90 ? -9.322 11.685 -10.134 1.00 84.50 90 GLY A O 1
ATOM 635 N N . ILE A 1 91 ? -9.162 10.077 -8.576 1.00 91.38 91 ILE A N 1
ATOM 636 C CA . ILE A 1 91 ? -8.505 10.967 -7.609 1.00 91.38 91 ILE A CA 1
ATOM 637 C C . ILE A 1 91 ? -7.089 11.315 -8.069 1.00 91.38 91 ILE A C 1
ATOM 639 O O . ILE A 1 91 ? -6.354 10.456 -8.578 1.00 91.38 91 ILE A O 1
ATOM 643 N N . ASP A 1 92 ? -6.694 12.562 -7.842 1.00 91.88 92 ASP A N 1
ATOM 644 C CA . ASP A 1 92 ? -5.329 13.009 -8.079 1.00 91.88 92 ASP A CA 1
ATOM 645 C C . ASP A 1 92 ? -4.343 12.411 -7.052 1.00 91.88 92 ASP A C 1
ATOM 647 O O . ASP A 1 92 ? -4.706 11.706 -6.101 1.00 91.88 92 ASP A O 1
ATOM 651 N N . THR A 1 93 ? -3.051 12.641 -7.277 1.00 90.94 93 THR A N 1
ATOM 652 C CA . THR A 1 93 ? -1.991 12.130 -6.401 1.00 90.94 93 THR A CA 1
ATOM 653 C C . THR A 1 93 ? -1.982 12.808 -5.037 1.00 90.94 93 THR A C 1
ATOM 655 O O . THR A 1 93 ? -1.722 12.128 -4.054 1.00 90.94 93 THR A O 1
ATOM 658 N N . ALA A 1 94 ? -2.306 14.098 -4.941 1.00 94.50 94 ALA A N 1
ATOM 659 C CA . ALA A 1 94 ? -2.322 14.804 -3.661 1.00 94.50 94 ALA A CA 1
ATOM 660 C C . ALA A 1 94 ? -3.418 14.246 -2.738 1.00 94.50 94 ALA A C 1
ATOM 662 O O . ALA A 1 94 ? -3.134 13.878 -1.603 1.00 94.50 94 ALA A O 1
ATOM 663 N N . SER A 1 95 ? -4.627 14.076 -3.266 1.00 95.44 95 SER A N 1
ATOM 664 C CA . SER A 1 95 ? -5.780 13.471 -2.597 1.00 95.44 95 SER A CA 1
ATOM 665 C C . SER A 1 95 ? -5.516 12.009 -2.220 1.00 95.44 95 SER A C 1
ATOM 667 O O . SER A 1 95 ? -5.870 11.562 -1.129 1.00 95.44 95 SER A O 1
ATOM 669 N N . PHE A 1 96 ? -4.839 11.247 -3.091 1.00 94.31 96 PHE A N 1
ATOM 670 C CA . PHE A 1 96 ? -4.380 9.897 -2.753 1.00 94.31 96 PHE A CA 1
ATOM 671 C C . PHE A 1 96 ? -3.437 9.908 -1.545 1.00 94.31 96 PHE A C 1
ATOM 673 O O . PHE A 1 96 ? -3.642 9.134 -0.608 1.00 94.31 96 PHE A O 1
ATOM 680 N N . LEU A 1 97 ? -2.405 10.759 -1.577 1.00 95.31 97 LEU A N 1
ATOM 681 C CA . LEU A 1 97 ? -1.396 10.839 -0.523 1.00 95.31 97 LEU A CA 1
ATOM 682 C C . LEU A 1 97 ? -2.026 11.295 0.791 1.00 95.31 97 LEU A C 1
ATOM 684 O O . LEU A 1 97 ? -1.795 10.669 1.816 1.00 95.31 97 LEU A O 1
ATOM 688 N N . GLU A 1 98 ? -2.890 12.309 0.752 1.00 96.75 98 GLU A N 1
ATOM 689 C CA . GLU A 1 98 ? -3.637 12.775 1.917 1.00 96.75 98 GLU A CA 1
ATOM 690 C C . GLU A 1 98 ? -4.446 11.639 2.555 1.00 96.75 98 GLU A C 1
ATOM 692 O O . GLU A 1 98 ? -4.302 11.370 3.750 1.00 96.75 98 GLU A O 1
ATOM 697 N N . ALA A 1 99 ? -5.261 10.931 1.767 1.00 96.25 99 ALA A N 1
ATOM 698 C CA . ALA A 1 99 ? -6.057 9.821 2.277 1.00 96.25 99 ALA A CA 1
ATOM 699 C C . ALA A 1 99 ? -5.183 8.682 2.821 1.00 96.25 99 ALA A C 1
ATOM 701 O O . ALA A 1 99 ? -5.483 8.139 3.881 1.00 96.25 99 ALA A O 1
ATOM 702 N N . ARG A 1 100 ? -4.076 8.331 2.152 1.00 95.38 100 ARG A N 1
ATOM 703 C CA . ARG A 1 100 ? -3.157 7.294 2.650 1.00 95.38 100 ARG A CA 1
ATOM 704 C C . ARG A 1 100 ? -2.453 7.701 3.937 1.00 95.38 100 ARG A C 1
ATOM 706 O O . ARG A 1 100 ? -2.299 6.843 4.803 1.00 95.38 100 ARG A O 1
ATOM 713 N N . THR A 1 101 ? -2.052 8.961 4.079 1.00 97.19 101 THR A N 1
ATOM 714 C CA . THR A 1 101 ? -1.450 9.480 5.314 1.00 97.19 101 THR A CA 1
ATOM 715 C C . THR A 1 101 ? -2.456 9.434 6.456 1.00 97.19 101 THR A C 1
ATOM 717 O O . THR A 1 101 ? -2.138 8.926 7.524 1.00 97.19 101 THR A O 1
ATOM 720 N N . ARG A 1 102 ? -3.705 9.856 6.224 1.00 97.62 102 ARG A N 1
ATOM 721 C CA . ARG A 1 102 ? -4.767 9.760 7.240 1.00 97.62 102 ARG A CA 1
ATOM 722 C C . ARG A 1 102 ? -5.099 8.311 7.609 1.00 97.62 102 ARG A C 1
ATOM 724 O O . ARG A 1 102 ? -5.288 8.020 8.786 1.00 97.62 102 ARG A O 1
ATOM 731 N N . ALA A 1 103 ? -5.126 7.398 6.633 1.00 96.50 103 ALA A N 1
ATOM 732 C CA . ALA A 1 103 ? -5.295 5.966 6.889 1.00 96.50 103 ALA A CA 1
ATOM 733 C C . ALA A 1 103 ? -4.155 5.409 7.753 1.00 96.50 103 ALA A C 1
ATOM 735 O O . ALA A 1 103 ? -4.409 4.634 8.667 1.00 96.50 103 ALA A O 1
ATOM 736 N N . PHE A 1 104 ? -2.915 5.821 7.478 1.00 96.81 104 PHE A N 1
ATOM 737 C CA . PHE A 1 104 ? -1.740 5.429 8.251 1.00 96.81 104 PHE A CA 1
ATOM 738 C C . PHE A 1 104 ? -1.785 5.960 9.684 1.00 96.81 104 PHE A C 1
ATOM 740 O O . PHE A 1 104 ? -1.578 5.189 10.611 1.00 96.81 104 PHE A O 1
ATOM 747 N N . THR A 1 105 ? -2.132 7.234 9.885 1.00 97.00 105 THR A N 1
ATOM 748 C CA . THR A 1 105 ? -2.301 7.803 11.232 1.00 97.00 105 THR A CA 1
ATOM 749 C C . THR A 1 105 ? -3.381 7.064 12.020 1.00 97.00 105 THR A C 1
ATOM 751 O O . THR A 1 105 ? -3.127 6.634 13.137 1.00 97.00 105 THR A O 1
ATOM 754 N N . ALA A 1 106 ? -4.550 6.824 11.419 1.00 96.38 106 ALA A N 1
ATOM 755 C CA . ALA A 1 106 ? -5.610 6.060 12.075 1.00 96.38 106 ALA A CA 1
ATOM 756 C C . ALA A 1 106 ? -5.191 4.609 12.383 1.00 96.38 106 ALA A C 1
ATOM 758 O O . ALA A 1 106 ? -5.644 4.030 13.368 1.00 96.38 106 ALA A O 1
ATOM 759 N N . ALA A 1 107 ? -4.335 4.019 11.545 1.00 95.75 107 ALA A N 1
ATOM 760 C CA . ALA A 1 107 ? -3.786 2.689 11.763 1.00 95.75 107 ALA A CA 1
ATOM 761 C C . ALA A 1 107 ? -2.756 2.652 12.898 1.00 95.75 107 ALA A C 1
ATOM 763 O O . ALA A 1 107 ? -2.803 1.716 13.687 1.00 95.75 107 ALA A O 1
ATOM 764 N N . LEU A 1 108 ? -1.905 3.675 13.032 1.00 95.69 108 LEU A N 1
ATOM 765 C CA . LEU A 1 108 ? -1.016 3.834 14.188 1.00 95.69 108 LEU A CA 1
ATOM 766 C C . LEU A 1 108 ? -1.812 3.934 15.492 1.00 95.69 108 LEU A C 1
ATOM 768 O O . LEU A 1 108 ? -1.514 3.212 16.439 1.00 95.69 108 LEU A O 1
ATOM 772 N N . ASP A 1 109 ? -2.856 4.766 15.516 1.00 93.75 109 ASP A N 1
ATOM 773 C CA . ASP A 1 109 ? -3.716 4.918 16.693 1.00 93.75 109 ASP A CA 1
ATOM 774 C C . ASP A 1 109 ? -4.403 3.588 17.053 1.00 93.75 109 ASP A C 1
ATOM 776 O O . ASP A 1 109 ? -4.407 3.170 18.211 1.00 93.75 109 ASP A O 1
ATOM 780 N N . ALA A 1 110 ? -4.958 2.887 16.055 1.00 92.56 110 ALA A N 1
ATOM 781 C CA . ALA A 1 110 ? -5.573 1.574 16.249 1.00 92.56 110 ALA A CA 1
ATOM 782 C C . ALA A 1 110 ? -4.566 0.533 16.758 1.00 92.56 110 ALA A C 1
ATOM 784 O O . ALA A 1 110 ? -4.889 -0.243 17.654 1.00 92.56 110 ALA A O 1
ATOM 785 N N . TRP A 1 111 ? -3.355 0.519 16.199 1.00 91.50 111 TRP A N 1
ATOM 786 C CA . TRP A 1 111 ? -2.299 -0.402 16.600 1.00 91.50 111 TRP A CA 1
ATOM 787 C C . TRP A 1 111 ? -1.868 -0.173 18.045 1.00 91.50 111 TRP A C 1
ATOM 789 O O . TRP A 1 111 ? -1.801 -1.130 18.810 1.00 91.50 111 TRP A O 1
ATOM 799 N N . GLN A 1 112 ? -1.688 1.084 18.452 1.00 92.44 112 GLN A N 1
ATOM 800 C CA . GLN A 1 112 ? -1.359 1.415 19.834 1.00 92.44 112 GLN A CA 1
ATOM 801 C C . GLN A 1 112 ? -2.440 0.911 20.807 1.00 92.44 112 GLN A C 1
ATOM 803 O O . GLN A 1 112 ? -2.124 0.316 21.835 1.00 92.44 112 GLN A O 1
ATOM 808 N N . ILE A 1 113 ? -3.722 1.086 20.469 1.00 90.69 113 ILE A N 1
ATOM 809 C CA . ILE A 1 113 ? -4.834 0.562 21.279 1.00 90.69 113 ILE A CA 1
ATOM 810 C C . ILE A 1 113 ? -4.753 -0.973 21.403 1.00 90.69 113 ILE A C 1
ATOM 812 O O . ILE A 1 113 ? -5.013 -1.525 22.472 1.00 90.69 113 ILE A O 1
ATOM 816 N N . CYS A 1 114 ? -4.358 -1.665 20.334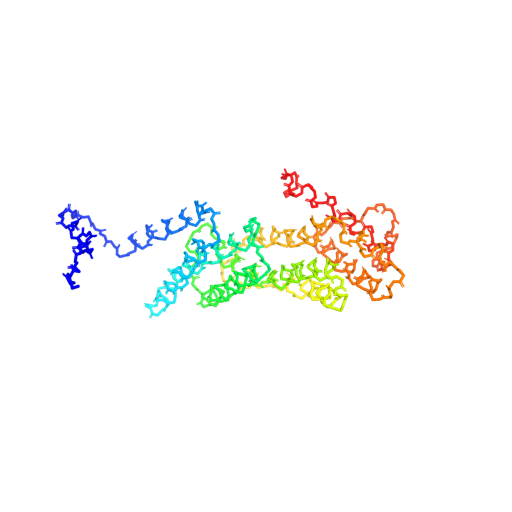 1.00 88.25 114 CYS A N 1
ATOM 817 C CA . CYS A 1 114 ? -4.165 -3.114 20.342 1.00 88.25 114 CYS A CA 1
ATOM 818 C C . CYS A 1 114 ? -2.971 -3.561 21.197 1.00 88.25 114 CYS A C 1
ATOM 820 O O . CYS A 1 114 ? -3.088 -4.542 21.931 1.00 88.25 114 CYS A O 1
ATOM 822 N N . GLU A 1 115 ? -1.844 -2.848 21.142 1.00 87.25 115 GLU A N 1
ATOM 823 C CA . GLU A 1 115 ? -0.666 -3.125 21.978 1.00 87.25 115 GLU A CA 1
ATOM 824 C C . GLU A 1 115 ? -0.954 -2.925 23.471 1.00 87.25 115 GLU A C 1
ATOM 826 O O . GLU A 1 115 ? -0.413 -3.638 24.316 1.00 87.25 115 GLU A O 1
ATOM 831 N N . GLU A 1 116 ? -1.861 -2.006 23.803 1.00 87.75 116 GLU A N 1
ATOM 832 C CA . GLU A 1 116 ? -2.338 -1.772 25.170 1.00 87.75 116 GLU A CA 1
ATOM 833 C C . GLU A 1 116 ? -3.308 -2.865 25.672 1.00 87.75 116 GLU A C 1
ATOM 835 O O . GLU A 1 116 ? -3.711 -2.854 26.836 1.00 87.75 116 GLU A O 1
ATOM 840 N N . GLY A 1 117 ? -3.634 -3.857 24.835 1.00 82.00 117 GLY A N 1
ATOM 841 C CA . GLY A 1 117 ? -4.410 -5.037 25.220 1.00 82.00 117 GLY A CA 1
ATOM 842 C C . GLY A 1 117 ? -5.921 -4.874 25.075 1.00 82.00 117 GLY A C 1
ATOM 843 O O . GLY A 1 117 ? -6.675 -5.637 25.686 1.00 82.00 117 GLY A O 1
ATOM 844 N N . ALA A 1 118 ? -6.380 -3.907 24.275 1.00 80.50 118 ALA A N 1
ATOM 845 C CA . ALA A 1 118 ? -7.796 -3.784 23.957 1.00 80.50 118 ALA A CA 1
ATOM 846 C C . ALA A 1 118 ? -8.330 -5.098 23.357 1.00 80.50 118 ALA A C 1
ATOM 848 O O . ALA A 1 118 ? -7.682 -5.695 22.489 1.00 80.50 118 ALA A O 1
ATOM 849 N N . PRO A 1 119 ? -9.515 -5.571 23.779 1.00 74.75 119 PRO A N 1
ATOM 850 C CA . PRO A 1 119 ? -10.157 -6.673 23.081 1.00 74.75 119 PRO A CA 1
ATOM 851 C C . PRO A 1 119 ? -10.489 -6.222 21.650 1.00 74.75 119 PRO A C 1
ATOM 853 O O . PRO A 1 119 ? -10.779 -5.049 21.422 1.00 74.75 119 PRO A O 1
ATOM 856 N N . ASP A 1 120 ? -10.470 -7.152 20.694 1.00 73.75 120 ASP A N 1
ATOM 857 C CA . ASP A 1 120 ? -10.910 -6.919 19.311 1.00 73.75 120 ASP A CA 1
ATOM 858 C C . ASP A 1 120 ? -12.359 -7.429 19.153 1.00 73.75 120 ASP A C 1
ATOM 860 O O . ASP A 1 120 ? -12.571 -8.599 18.816 1.00 73.75 120 ASP A O 1
ATOM 864 N N . PRO A 1 121 ? -13.388 -6.617 19.486 1.00 54.94 121 PRO A N 1
ATOM 865 C CA . PRO A 1 121 ? -14.780 -7.037 19.407 1.00 54.94 121 PRO A CA 1
ATOM 866 C C . PRO A 1 121 ? -15.241 -7.064 17.945 1.00 54.94 121 PRO A C 1
ATOM 868 O O . PRO A 1 121 ? -15.414 -6.033 17.298 1.00 54.94 121 PRO A O 1
ATOM 871 N N . GLY A 1 122 ? -15.461 -8.259 17.408 1.00 52.94 122 GLY A N 1
ATOM 872 C CA . GLY A 1 122 ? -15.883 -8.488 16.025 1.00 52.94 122 GLY A CA 1
ATOM 873 C C . GLY A 1 122 ? -15.252 -9.767 15.493 1.00 52.94 122 GLY A C 1
ATOM 874 O O . GLY A 1 122 ? -14.619 -10.491 16.249 1.00 52.94 122 GLY A O 1
ATOM 875 N N . LEU A 1 123 ? -15.388 -10.067 14.201 1.00 50.19 123 LEU A N 1
ATOM 876 C CA . LEU A 1 123 ? -14.733 -11.219 13.552 1.00 50.19 123 LEU A CA 1
ATOM 877 C C . LEU A 1 123 ? -13.181 -11.076 13.466 1.00 50.19 123 LEU A C 1
ATOM 879 O O . LEU A 1 123 ? -12.600 -11.385 12.431 1.00 50.19 123 LEU A O 1
ATOM 883 N N . GLY A 1 124 ? -12.526 -10.577 14.526 1.00 56.28 124 GLY A N 1
ATOM 884 C CA . GLY A 1 124 ? -11.132 -10.836 14.908 1.00 56.28 124 GLY A CA 1
ATOM 885 C C . GLY A 1 124 ? -10.028 -10.334 13.983 1.00 56.28 124 GLY A C 1
ATOM 886 O O . GLY A 1 124 ? -9.067 -11.063 13.775 1.00 56.28 124 GLY A O 1
ATOM 887 N N . GLN A 1 125 ? -10.154 -9.154 13.365 1.00 76.44 125 GLN A N 1
ATOM 888 C CA . GLN A 1 125 ? -9.136 -8.677 12.410 1.00 76.44 125 GLN A CA 1
ATOM 889 C C . GLN A 1 125 ? -8.896 -7.157 12.425 1.00 76.44 125 GLN A C 1
ATOM 891 O O . GLN A 1 125 ? -8.316 -6.634 11.475 1.00 76.44 125 GLN A O 1
ATOM 896 N N . GLN A 1 126 ? -9.323 -6.405 13.443 1.00 85.81 126 GLN A N 1
ATOM 897 C CA . GLN A 1 126 ? -9.118 -4.948 13.467 1.00 85.81 126 GLN A CA 1
ATOM 898 C C . GLN A 1 126 ? -7.656 -4.592 13.721 1.00 85.81 126 GLN A C 1
ATOM 900 O O . GLN A 1 126 ? -7.100 -3.791 12.969 1.00 85.81 126 GLN A O 1
ATOM 905 N N . CYS A 1 127 ? -7.008 -5.240 14.694 1.00 86.44 127 CYS A N 1
ATOM 906 C CA . CYS A 1 127 ? -5.572 -5.041 14.921 1.00 86.44 127 CYS A CA 1
ATOM 907 C C . CYS A 1 127 ? -4.745 -5.566 13.743 1.00 86.44 127 CYS A C 1
ATOM 909 O O . CYS A 1 127 ? -3.799 -4.911 13.311 1.00 86.44 127 CYS A O 1
ATOM 911 N N . ALA A 1 128 ? -5.152 -6.704 13.161 1.00 85.56 128 ALA A N 1
ATOM 912 C CA . ALA A 1 128 ? -4.527 -7.251 11.959 1.00 85.56 128 ALA A CA 1
ATOM 913 C C . ALA A 1 128 ? -4.635 -6.286 10.770 1.00 85.56 128 ALA A C 1
ATOM 915 O O . ALA A 1 128 ? -3.664 -6.039 10.060 1.00 85.56 128 ALA A O 1
ATOM 916 N N . HIS A 1 129 ? -5.804 -5.675 10.573 1.00 87.69 129 HIS A N 1
ATOM 917 C CA . HIS A 1 129 ? -6.007 -4.674 9.531 1.00 87.69 129 HIS A CA 1
ATOM 918 C C . HIS A 1 129 ? -5.189 -3.401 9.787 1.00 87.69 129 HIS A C 1
ATOM 920 O O . HIS A 1 129 ? -4.563 -2.903 8.854 1.00 87.69 129 HIS A O 1
ATOM 926 N N . ALA A 1 130 ? -5.132 -2.909 11.027 1.00 91.06 130 ALA A N 1
ATOM 927 C CA . ALA A 1 130 ? -4.317 -1.751 11.395 1.00 91.06 130 ALA A CA 1
ATOM 928 C C . ALA A 1 130 ? -2.827 -1.983 11.103 1.00 91.06 130 ALA A C 1
ATOM 930 O O . ALA A 1 130 ? -2.221 -1.211 10.356 1.00 91.06 130 ALA A O 1
ATOM 931 N N . ALA A 1 131 ? -2.264 -3.097 11.578 1.00 90.50 131 ALA A N 1
ATOM 932 C CA . ALA A 1 131 ? -0.876 -3.442 11.290 1.00 90.50 131 ALA A CA 1
ATOM 933 C C . ALA A 1 131 ? -0.643 -3.576 9.780 1.00 90.50 131 ALA A C 1
ATOM 935 O O . ALA A 1 131 ? 0.339 -3.062 9.248 1.00 90.50 131 ALA A O 1
ATOM 936 N N . ALA A 1 132 ? -1.571 -4.209 9.055 1.00 90.00 132 ALA A N 1
ATOM 937 C CA . ALA A 1 132 ? -1.448 -4.369 7.611 1.00 90.00 132 ALA A CA 1
ATOM 938 C C . ALA A 1 132 ? -1.382 -3.015 6.886 1.00 90.00 132 ALA A C 1
ATOM 940 O O . ALA A 1 132 ? -0.585 -2.839 5.966 1.00 90.00 132 ALA A O 1
ATOM 941 N N . VAL A 1 133 ? -2.201 -2.046 7.307 1.00 92.88 133 VAL A N 1
ATOM 942 C CA . VAL A 1 133 ? -2.232 -0.689 6.742 1.00 92.88 133 VAL A CA 1
ATOM 943 C C . VAL A 1 133 ? -0.943 0.063 7.036 1.00 92.88 133 VAL A C 1
ATOM 945 O O . VAL A 1 133 ? -0.422 0.708 6.122 1.00 92.88 133 VAL A O 1
ATOM 948 N N . MET A 1 134 ? -0.429 -0.037 8.264 1.00 93.12 134 MET A N 1
ATOM 949 C CA . MET A 1 134 ? 0.850 0.555 8.658 1.00 93.12 134 MET A CA 1
ATOM 950 C C . MET A 1 134 ? 1.999 0.006 7.817 1.00 93.12 134 MET A C 1
ATOM 952 O O . MET A 1 134 ? 2.723 0.771 7.185 1.00 93.12 134 MET A O 1
ATOM 956 N N . HIS A 1 135 ? 2.115 -1.320 7.745 1.00 92.25 135 HIS A N 1
ATOM 957 C CA . HIS A 1 135 ? 3.244 -1.992 7.103 1.00 92.25 135 HIS A CA 1
ATOM 958 C C . HIS A 1 135 ? 3.236 -1.892 5.577 1.00 92.25 135 HIS A C 1
ATOM 960 O O . HIS A 1 135 ? 4.295 -1.936 4.952 1.00 92.25 135 HIS A O 1
ATOM 966 N N . ILE A 1 136 ? 2.065 -1.721 4.954 1.00 91.94 136 ILE A N 1
ATOM 967 C CA . ILE A 1 136 ? 1.967 -1.579 3.495 1.00 91.94 136 ILE A CA 1
ATOM 968 C C . ILE A 1 136 ? 2.006 -0.125 3.008 1.00 91.94 136 ILE A C 1
ATOM 970 O O . ILE A 1 136 ? 2.141 0.096 1.799 1.00 91.94 136 ILE A O 1
ATOM 974 N N . HIS A 1 137 ? 1.855 0.860 3.904 1.00 93.31 137 HIS A N 1
ATOM 975 C CA . HIS A 1 137 ? 1.684 2.270 3.541 1.00 93.31 137 HIS A CA 1
ATOM 976 C C . HIS A 1 137 ? 2.764 2.760 2.571 1.00 93.31 137 HIS A C 1
ATOM 978 O O . HIS A 1 137 ? 2.423 3.235 1.483 1.00 93.31 137 HIS A O 1
ATOM 984 N N . ASP A 1 138 ? 4.034 2.560 2.924 1.00 93.94 138 ASP A N 1
ATOM 985 C CA . ASP A 1 138 ? 5.174 3.037 2.140 1.00 93.94 138 ASP A CA 1
ATOM 986 C C . ASP A 1 138 ? 5.168 2.453 0.728 1.00 93.94 138 ASP A C 1
ATOM 988 O O . ASP A 1 138 ? 5.241 3.196 -0.246 1.00 93.94 138 ASP A O 1
ATOM 992 N N . SER A 1 139 ? 4.976 1.136 0.584 1.00 94.75 139 SER A N 1
ATOM 993 C CA . SER A 1 139 ? 4.918 0.495 -0.737 1.00 94.75 139 SER A CA 1
ATOM 994 C C . SER A 1 139 ? 3.769 1.022 -1.614 1.00 94.75 139 SER A C 1
ATOM 996 O O . SER A 1 139 ? 3.937 1.207 -2.821 1.00 94.75 139 SER A O 1
ATOM 998 N N . LEU A 1 140 ? 2.605 1.340 -1.033 1.00 92.56 140 LEU A N 1
ATOM 999 C CA . LEU A 1 140 ? 1.484 1.910 -1.789 1.00 92.56 140 LEU A CA 1
ATOM 1000 C C . LEU A 1 140 ? 1.768 3.343 -2.249 1.00 92.56 140 LEU A C 1
ATOM 1002 O O . LEU A 1 140 ? 1.461 3.692 -3.394 1.00 92.56 140 LEU A O 1
ATOM 1006 N N . VAL A 1 141 ? 2.346 4.164 -1.369 1.00 94.06 141 VAL A N 1
ATOM 1007 C CA . VAL A 1 141 ? 2.758 5.537 -1.683 1.00 94.06 141 VAL A CA 1
ATOM 1008 C C . VAL A 1 141 ? 3.847 5.531 -2.749 1.00 94.06 141 VAL A C 1
ATOM 1010 O O . VAL A 1 141 ? 3.675 6.148 -3.801 1.00 94.06 141 VAL A O 1
ATOM 1013 N N . ALA A 1 142 ? 4.902 4.750 -2.538 1.00 95.25 142 ALA A N 1
ATOM 1014 C CA . ALA A 1 142 ? 6.007 4.571 -3.466 1.00 95.25 142 ALA A CA 1
ATOM 1015 C C . ALA A 1 142 ? 5.523 4.116 -4.852 1.00 95.25 142 ALA A C 1
ATOM 1017 O O . ALA A 1 142 ? 5.879 4.712 -5.867 1.00 95.25 142 ALA A O 1
ATOM 1018 N N . GLY A 1 143 ? 4.625 3.127 -4.917 1.00 93.00 143 GLY A N 1
ATOM 1019 C CA . GLY A 1 143 ? 4.042 2.668 -6.180 1.00 93.00 143 GLY A CA 1
ATOM 1020 C C . GLY A 1 143 ? 3.209 3.742 -6.895 1.00 93.00 143 GLY A C 1
ATOM 1021 O O . GLY A 1 143 ? 3.184 3.793 -8.131 1.00 93.00 143 GLY A O 1
ATOM 1022 N N . ARG A 1 144 ? 2.528 4.629 -6.150 1.00 91.50 144 ARG A N 1
ATOM 1023 C CA . ARG A 1 144 ? 1.797 5.768 -6.730 1.00 91.50 144 ARG A CA 1
ATOM 1024 C C . ARG A 1 144 ? 2.753 6.801 -7.311 1.00 91.50 144 ARG A C 1
ATOM 1026 O O . ARG A 1 144 ? 2.557 7.173 -8.469 1.00 91.50 144 ARG A O 1
ATOM 1033 N N . VAL A 1 145 ? 3.741 7.228 -6.524 1.00 93.19 145 VAL A N 1
ATOM 1034 C CA . VAL A 1 145 ? 4.700 8.280 -6.886 1.00 93.19 145 VAL A CA 1
ATOM 1035 C C . VAL A 1 145 ? 5.576 7.834 -8.046 1.00 93.19 145 VAL A C 1
ATOM 1037 O O . VAL A 1 145 ? 5.585 8.525 -9.060 1.00 93.19 145 VAL A O 1
ATOM 1040 N N . LEU A 1 146 ? 6.178 6.637 -7.974 1.00 93.56 146 LEU A N 1
ATOM 1041 C CA . LEU A 1 146 ? 6.996 6.047 -9.044 1.00 93.56 146 LEU A CA 1
ATOM 1042 C C . LEU A 1 146 ? 6.355 6.252 -10.410 1.00 93.56 146 LEU A C 1
ATOM 1044 O O . LEU A 1 146 ? 6.979 6.660 -11.384 1.00 93.56 146 LEU A O 1
ATOM 1048 N N . ALA A 1 147 ? 5.075 5.943 -10.488 1.00 90.56 147 ALA A N 1
ATOM 1049 C CA . ALA A 1 147 ? 4.401 5.898 -11.751 1.00 90.56 147 ALA A CA 1
ATOM 1050 C C . ALA A 1 147 ? 3.894 7.249 -12.256 1.00 90.56 147 ALA A C 1
ATOM 1052 O O . ALA A 1 147 ? 3.711 7.386 -13.464 1.00 90.56 147 ALA A O 1
ATOM 1053 N N . GLU A 1 148 ? 3.659 8.224 -11.379 1.00 91.06 148 GLU A N 1
ATOM 1054 C CA . GLU A 1 148 ? 3.522 9.613 -11.825 1.00 91.06 148 GLU A CA 1
ATOM 1055 C C . GLU A 1 148 ? 4.872 10.155 -12.295 1.00 91.06 148 GLU A C 1
ATOM 1057 O O . GLU A 1 148 ? 4.948 10.725 -13.380 1.00 91.06 148 GLU A O 1
ATOM 1062 N N . SER A 1 149 ? 5.946 9.886 -11.552 1.00 93.81 149 SER A N 1
ATOM 1063 C CA . SER A 1 149 ? 7.301 10.319 -11.887 1.00 93.81 149 SER A CA 1
ATOM 1064 C C . SER A 1 149 ? 7.768 9.757 -13.232 1.00 93.81 149 SER A C 1
ATOM 1066 O O . SER A 1 149 ? 8.256 10.510 -14.067 1.00 93.81 149 SER A O 1
ATOM 1068 N N . VAL A 1 150 ? 7.513 8.475 -13.527 1.00 92.25 150 VAL A N 1
ATOM 1069 C CA . VAL A 1 150 ? 7.800 7.883 -14.850 1.00 92.25 150 VAL A CA 1
ATOM 1070 C C . VAL A 1 150 ? 6.989 8.548 -15.968 1.00 92.25 150 VAL A C 1
ATOM 1072 O O . VAL A 1 150 ? 7.514 8.738 -17.061 1.00 92.25 150 VAL A O 1
ATOM 1075 N N . ARG A 1 151 ? 5.718 8.912 -15.735 1.00 90.38 151 ARG A N 1
ATOM 1076 C CA . ARG A 1 151 ? 4.900 9.608 -16.750 1.00 90.38 151 ARG A CA 1
ATOM 1077 C C . ARG A 1 151 ? 5.340 11.051 -16.974 1.00 90.38 151 ARG A C 1
ATOM 1079 O O . ARG A 1 151 ? 5.227 11.535 -18.093 1.00 90.38 151 ARG A O 1
ATOM 1086 N N . GLY A 1 152 ? 5.809 11.715 -15.922 1.00 91.94 152 GLY A N 1
ATOM 1087 C CA . GLY A 1 152 ? 6.385 13.056 -15.980 1.00 91.94 152 GLY A CA 1
ATOM 1088 C C . GLY A 1 152 ? 7.863 13.079 -16.373 1.00 91.94 152 GLY A C 1
ATOM 1089 O O . GLY A 1 152 ? 8.456 14.152 -16.365 1.00 91.94 152 GLY A O 1
ATOM 1090 N N . GLU A 1 153 ? 8.461 11.921 -16.677 1.00 93.50 153 GLU A N 1
ATOM 1091 C CA . GLU A 1 153 ? 9.893 11.759 -16.966 1.00 93.50 153 GLU A CA 1
ATOM 1092 C C . GLU A 1 153 ? 10.822 12.300 -15.857 1.00 93.50 153 GLU A C 1
ATOM 1094 O O . GLU A 1 153 ? 11.977 12.652 -16.106 1.00 93.50 153 GLU A O 1
ATOM 1099 N N . ASN A 1 154 ? 10.341 12.335 -14.611 1.00 95.62 154 ASN A N 1
ATOM 1100 C CA . ASN A 1 154 ? 11.151 12.632 -13.437 1.00 95.62 154 ASN A CA 1
ATOM 1101 C C . ASN A 1 154 ? 11.836 11.349 -12.939 1.00 95.62 154 ASN A C 1
ATOM 1103 O O . ASN A 1 154 ? 11.352 10.655 -12.046 1.00 95.62 154 ASN A O 1
ATOM 1107 N N . TRP A 1 155 ? 12.952 11.002 -13.578 1.00 94.62 155 TRP A N 1
ATOM 1108 C CA . TRP A 1 155 ? 13.650 9.731 -13.354 1.00 94.62 155 TRP A CA 1
ATOM 1109 C C . TRP A 1 155 ? 14.270 9.597 -11.957 1.00 94.62 155 TRP A C 1
ATOM 1111 O O . TRP A 1 155 ? 14.332 8.484 -11.444 1.00 94.62 155 TRP A O 1
ATOM 1121 N N . ALA A 1 156 ? 14.678 10.707 -11.332 1.00 95.75 156 ALA A N 1
ATOM 1122 C CA . ALA A 1 156 ? 15.251 10.695 -9.985 1.00 95.75 156 ALA A CA 1
ATOM 1123 C C . ALA A 1 156 ? 14.201 10.270 -8.947 1.00 95.75 156 ALA A C 1
ATOM 1125 O O . ALA A 1 156 ? 14.380 9.259 -8.271 1.00 95.75 156 ALA A O 1
ATOM 1126 N N . ASP A 1 157 ? 13.054 10.957 -8.913 1.00 96.12 157 ASP A N 1
ATOM 1127 C CA . ASP A 1 157 ? 11.948 10.611 -8.011 1.00 96.12 157 ASP A CA 1
ATOM 1128 C C . ASP A 1 157 ? 11.394 9.210 -8.309 1.00 96.12 157 ASP A C 1
ATOM 1130 O O . ASP A 1 157 ? 10.939 8.501 -7.410 1.00 96.12 157 ASP A O 1
ATOM 1134 N N . ALA A 1 158 ? 11.403 8.799 -9.582 1.00 95.50 158 ALA A N 1
ATOM 1135 C CA . ALA A 1 158 ? 10.983 7.462 -9.979 1.00 95.50 158 ALA A CA 1
ATOM 1136 C C . ALA A 1 158 ? 11.919 6.382 -9.414 1.00 95.50 158 ALA A C 1
ATOM 1138 O O . ALA A 1 158 ? 11.445 5.390 -8.863 1.00 95.50 158 ALA A O 1
ATOM 1139 N N . GLU A 1 159 ? 13.234 6.564 -9.532 1.00 96.25 159 GLU A N 1
ATOM 1140 C CA . GLU A 1 159 ? 14.222 5.631 -8.988 1.00 96.25 159 GLU A CA 1
ATOM 1141 C C . GLU A 1 159 ? 14.138 5.554 -7.460 1.00 96.25 159 GLU A C 1
ATOM 1143 O O . GLU A 1 159 ? 14.050 4.453 -6.912 1.00 96.25 159 GLU A O 1
ATOM 1148 N N . GLU A 1 160 ? 14.060 6.703 -6.783 1.00 97.12 160 GLU A N 1
ATOM 1149 C CA . GLU A 1 160 ? 13.883 6.774 -5.329 1.00 97.12 160 GLU A CA 1
ATOM 1150 C C . GLU A 1 160 ? 12.600 6.063 -4.885 1.00 97.12 160 GLU A C 1
ATOM 1152 O O . GLU A 1 160 ? 12.611 5.269 -3.944 1.00 97.12 160 GLU A O 1
ATOM 1157 N N . SER A 1 161 ? 11.497 6.266 -5.608 1.00 96.62 161 SER A N 1
ATOM 1158 C CA . SER A 1 161 ? 10.233 5.589 -5.315 1.00 96.62 161 SER A CA 1
ATOM 1159 C C . SER A 1 161 ? 10.330 4.075 -5.518 1.00 96.62 161 SER A C 1
ATOM 1161 O O . SER A 1 161 ? 9.804 3.310 -4.713 1.00 96.62 161 SER A O 1
ATOM 1163 N N . ALA A 1 162 ? 11.018 3.600 -6.560 1.00 95.62 162 ALA A N 1
ATOM 1164 C CA . ALA A 1 162 ? 11.241 2.166 -6.741 1.00 95.62 162 ALA A CA 1
ATOM 1165 C C . ALA A 1 162 ? 12.094 1.574 -5.603 1.00 95.62 162 ALA A C 1
ATOM 1167 O O . ALA A 1 162 ? 11.767 0.504 -5.086 1.00 95.62 162 ALA A 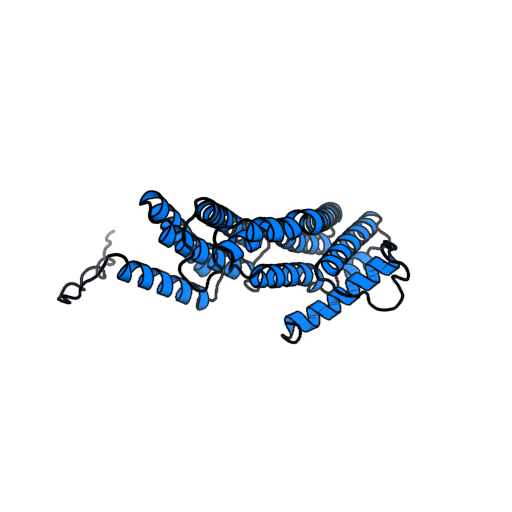O 1
ATOM 1168 N N . ALA A 1 163 ? 13.135 2.286 -5.166 1.00 96.31 163 ALA A N 1
ATOM 1169 C CA . ALA A 1 163 ? 13.967 1.882 -4.035 1.00 96.31 163 ALA A CA 1
ATOM 1170 C C . ALA A 1 163 ? 13.188 1.883 -2.705 1.00 96.31 163 ALA A C 1
ATOM 1172 O O . ALA A 1 163 ? 13.311 0.945 -1.919 1.00 96.31 163 ALA A O 1
ATOM 1173 N N . SER A 1 164 ? 12.336 2.885 -2.473 1.00 97.00 164 SER A N 1
ATOM 1174 C CA . SER A 1 164 ? 11.442 2.950 -1.310 1.00 97.00 164 SER A CA 1
ATOM 1175 C C . SER A 1 164 ? 10.462 1.772 -1.290 1.00 97.00 164 SER A C 1
ATOM 1177 O O . SER A 1 164 ? 10.300 1.119 -0.258 1.00 97.00 164 SER A O 1
ATOM 1179 N N . PHE A 1 165 ? 9.887 1.419 -2.447 1.00 97.00 165 PHE A N 1
ATOM 1180 C CA . PHE A 1 165 ? 9.046 0.229 -2.575 1.00 97.00 165 PHE A CA 1
ATOM 1181 C C . PHE A 1 165 ? 9.818 -1.040 -2.194 1.00 97.00 165 PHE A C 1
ATOM 1183 O O . PHE A 1 165 ? 9.341 -1.819 -1.372 1.00 97.00 165 PHE A O 1
ATOM 1190 N N . ALA A 1 166 ? 11.008 -1.243 -2.769 1.00 95.62 166 ALA A N 1
ATOM 1191 C CA . ALA A 1 166 ? 11.864 -2.392 -2.474 1.00 95.62 166 ALA A CA 1
ATOM 1192 C C . ALA A 1 166 ? 12.200 -2.489 -0.975 1.00 95.62 166 ALA A C 1
ATOM 1194 O O . ALA A 1 166 ? 12.035 -3.548 -0.377 1.00 95.62 166 ALA A O 1
ATOM 1195 N N . SER A 1 167 ? 12.575 -1.366 -0.358 1.00 96.50 167 SER A N 1
ATOM 1196 C CA . SER A 1 167 ? 12.853 -1.286 1.078 1.00 96.50 167 SER A CA 1
ATOM 1197 C C . SER A 1 167 ? 11.637 -1.664 1.929 1.00 96.50 167 SER A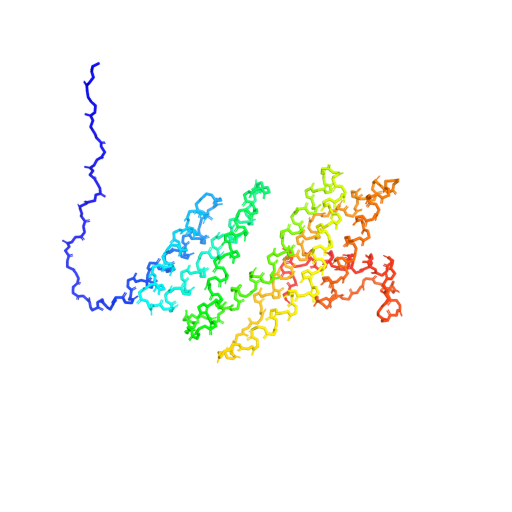 C 1
ATOM 1199 O O . SER A 1 167 ? 11.776 -2.388 2.912 1.00 96.50 167 SER A O 1
ATOM 1201 N N . SER A 1 168 ? 10.432 -1.230 1.543 1.00 95.25 168 SER A N 1
ATOM 1202 C CA . SER A 1 168 ? 9.196 -1.612 2.236 1.00 95.25 168 SER A CA 1
ATOM 1203 C C . SER A 1 168 ? 8.943 -3.122 2.159 1.00 95.25 168 SER A C 1
ATOM 1205 O O . SER A 1 168 ? 8.573 -3.724 3.167 1.00 95.25 168 SER A O 1
ATOM 1207 N N . VAL A 1 169 ? 9.203 -3.749 1.004 1.00 95.00 169 VAL A N 1
ATOM 1208 C CA . VAL A 1 169 ? 9.090 -5.210 0.842 1.00 95.00 169 VAL A CA 1
ATOM 1209 C C . VAL A 1 169 ? 10.067 -5.955 1.749 1.00 95.00 169 VAL A C 1
ATOM 1211 O O . VAL A 1 169 ? 9.691 -6.956 2.347 1.00 95.00 169 VAL A O 1
ATOM 1214 N N . ASP A 1 170 ? 11.306 -5.483 1.873 1.00 94.25 170 ASP A N 1
ATOM 1215 C CA . ASP A 1 170 ? 12.321 -6.171 2.678 1.00 94.25 170 ASP A CA 1
ATOM 1216 C C . ASP A 1 170 ? 12.128 -5.972 4.187 1.00 94.25 170 ASP A C 1
ATOM 1218 O O . ASP A 1 170 ? 12.455 -6.856 4.978 1.00 94.25 170 ASP A O 1
ATOM 1222 N N . ASN A 1 171 ? 11.630 -4.801 4.598 1.00 93.50 171 ASN A N 1
ATOM 1223 C CA . ASN A 1 171 ? 11.645 -4.386 6.001 1.00 93.50 171 ASN A CA 1
ATOM 1224 C C . ASN A 1 171 ? 10.256 -4.396 6.641 1.00 93.50 171 ASN A C 1
ATOM 1226 O O . ASN A 1 171 ? 10.078 -4.989 7.706 1.00 93.50 171 ASN A O 1
ATOM 1230 N N . SER A 1 172 ? 9.278 -3.753 6.003 1.00 92.56 172 SER A N 1
ATOM 1231 C CA . SER A 1 172 ? 7.940 -3.565 6.571 1.00 92.56 172 SER A CA 1
ATOM 1232 C C . SER A 1 172 ? 7.083 -4.815 6.400 1.00 92.56 172 SER A C 1
ATOM 1234 O O . SER A 1 172 ? 6.349 -5.198 7.306 1.00 92.56 172 SER A O 1
ATOM 1236 N N . TRP A 1 173 ? 7.194 -5.507 5.262 1.00 92.81 173 TRP A N 1
ATOM 1237 C CA . TRP A 1 173 ? 6.331 -6.662 5.009 1.00 92.81 173 TRP A CA 1
ATOM 1238 C C . TRP A 1 173 ? 6.615 -7.846 5.948 1.00 92.81 173 TRP A C 1
ATOM 1240 O O . TRP A 1 173 ? 5.661 -8.382 6.504 1.00 92.81 173 TRP A O 1
ATOM 1250 N N . PRO A 1 174 ? 7.879 -8.221 6.231 1.00 90.00 174 PRO A N 1
ATOM 1251 C CA . PRO A 1 174 ? 8.171 -9.235 7.243 1.00 90.00 174 PRO A CA 1
ATOM 1252 C C . PRO A 1 174 ? 7.916 -8.751 8.676 1.00 90.00 174 PRO A C 1
ATOM 1254 O O . PRO A 1 174 ? 7.739 -9.572 9.574 1.00 90.00 174 PRO A O 1
ATOM 1257 N N . ALA A 1 175 ? 7.937 -7.433 8.924 1.00 89.19 175 ALA A N 1
ATOM 1258 C CA . AL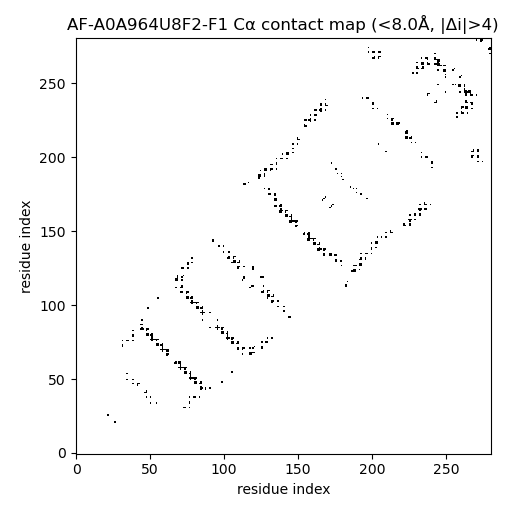A A 1 175 ? 7.621 -6.885 10.241 1.00 89.19 175 ALA A CA 1
ATOM 1259 C C . ALA A 1 175 ? 6.158 -7.135 10.618 1.00 89.19 175 ALA A C 1
ATOM 1261 O O . ALA A 1 175 ? 5.908 -7.523 11.753 1.00 89.19 175 ALA A O 1
ATOM 1262 N N . TYR A 1 176 ? 5.232 -7.048 9.658 1.00 86.56 176 TYR A N 1
ATOM 1263 C CA . TYR A 1 176 ? 3.833 -7.415 9.876 1.00 86.56 176 TYR A CA 1
ATOM 1264 C C . TYR A 1 176 ? 3.674 -8.815 10.488 1.00 86.56 176 TYR A C 1
ATOM 1266 O O . TYR A 1 176 ? 2.989 -8.967 11.497 1.00 86.56 176 TYR A O 1
ATOM 1274 N N . ASP A 1 177 ? 4.322 -9.831 9.909 1.00 82.00 177 ASP A N 1
ATOM 1275 C CA . ASP A 1 177 ? 4.187 -11.212 10.389 1.00 82.00 177 ASP A CA 1
ATOM 1276 C C . ASP A 1 177 ? 4.690 -11.358 11.833 1.00 82.00 177 ASP A C 1
ATOM 1278 O O . ASP A 1 177 ? 4.091 -12.076 12.635 1.00 82.00 177 ASP A O 1
ATOM 1282 N N . ARG A 1 178 ? 5.769 -10.645 12.188 1.00 84.00 178 ARG A N 1
ATOM 1283 C CA . ARG A 1 178 ? 6.286 -10.616 13.565 1.00 84.00 178 ARG A CA 1
ATOM 1284 C C . ARG A 1 178 ? 5.321 -9.922 14.520 1.00 84.00 178 ARG A C 1
ATOM 1286 O O . ARG A 1 178 ? 5.080 -10.440 15.608 1.00 84.00 178 ARG A O 1
ATOM 1293 N N . ASP A 1 179 ? 4.782 -8.780 14.112 1.00 84.94 179 ASP A N 1
ATOM 1294 C CA . ASP A 1 179 ? 3.939 -7.938 14.956 1.00 84.94 179 ASP A CA 1
ATOM 1295 C C . ASP A 1 179 ? 2.598 -8.620 15.252 1.00 84.94 179 ASP A C 1
ATOM 1297 O O . ASP A 1 179 ? 2.157 -8.646 16.400 1.00 84.94 179 ASP A O 1
ATOM 1301 N N . ILE A 1 180 ? 1.983 -9.271 14.258 1.00 79.12 180 ILE A N 1
ATOM 1302 C CA . ILE A 1 180 ? 0.740 -10.029 14.468 1.00 79.12 180 ILE A CA 1
ATOM 1303 C C . ILE A 1 180 ? 0.958 -11.277 15.322 1.00 79.12 180 ILE A C 1
ATOM 1305 O O . ILE A 1 180 ? 0.119 -11.573 16.171 1.00 79.12 180 ILE A O 1
ATOM 1309 N N . ALA A 1 181 ? 2.083 -11.981 15.160 1.00 78.12 181 ALA A N 1
ATOM 1310 C CA . ALA A 1 181 ? 2.408 -13.136 15.999 1.00 78.12 181 ALA A CA 1
ATOM 1311 C C . ALA A 1 181 ? 2.624 -12.768 17.482 1.00 78.12 181 ALA A C 1
ATOM 1313 O O . ALA A 1 181 ? 2.484 -13.628 18.351 1.00 78.12 181 ALA A O 1
ATOM 1314 N N . GLY A 1 182 ? 2.980 -11.511 17.772 1.00 72.38 182 GLY A N 1
ATOM 1315 C CA . GLY A 1 182 ? 3.213 -11.001 19.124 1.00 72.38 182 GLY A CA 1
ATOM 1316 C C . GLY A 1 182 ? 1.960 -10.530 19.871 1.00 72.38 182 GLY A C 1
ATOM 1317 O O . GLY A 1 182 ? 2.046 -10.260 21.070 1.00 72.38 182 GLY A O 1
ATOM 1318 N N . LEU A 1 183 ? 0.804 -10.427 19.207 1.00 72.25 183 LEU A N 1
ATOM 1319 C CA . LEU A 1 183 ? -0.432 -9.978 19.848 1.00 72.25 183 LEU A CA 1
ATOM 1320 C C . LEU A 1 183 ? -0.958 -11.020 20.848 1.00 72.25 183 LEU A C 1
ATOM 1322 O O . LEU A 1 183 ? -0.984 -12.219 20.579 1.00 72.25 183 LEU A O 1
ATOM 1326 N N . ALA A 1 184 ? -1.451 -10.550 22.000 1.00 57.66 184 ALA A N 1
ATOM 1327 C CA . ALA A 1 184 ? -1.952 -11.397 23.091 1.00 57.66 184 ALA A CA 1
ATOM 1328 C C . ALA A 1 184 ? -3.176 -12.266 22.714 1.00 57.66 184 ALA A C 1
ATOM 1330 O O . ALA A 1 184 ? -3.499 -13.221 23.420 1.00 57.66 184 ALA A O 1
ATOM 1331 N N . ASN A 1 185 ? -3.832 -11.960 21.590 1.00 56.50 185 ASN A N 1
ATOM 1332 C CA . ASN A 1 185 ? -4.963 -12.700 21.037 1.00 56.50 185 ASN A CA 1
ATOM 1333 C C . ASN A 1 185 ? -4.470 -13.531 19.842 1.00 56.50 185 ASN A C 1
ATOM 1335 O O . ASN A 1 185 ? -4.297 -13.010 18.746 1.00 56.50 185 ASN A O 1
ATOM 1339 N N . SER A 1 186 ? -4.206 -14.819 20.062 1.00 50.41 186 SER A N 1
ATOM 1340 C CA . SER A 1 186 ? -3.457 -15.693 19.139 1.00 50.41 186 SER A CA 1
ATOM 1341 C C . SER A 1 186 ? -4.238 -16.237 17.926 1.00 50.41 186 SER A C 1
ATOM 1343 O O . SER A 1 186 ? -3.678 -17.005 17.149 1.00 50.41 186 SER A O 1
ATOM 1345 N N . ASP A 1 187 ? -5.482 -15.799 17.705 1.00 57.09 187 ASP A N 1
ATOM 1346 C CA . ASP A 1 187 ? -6.336 -16.246 16.587 1.00 57.09 187 ASP A CA 1
ATOM 1347 C C . ASP A 1 187 ? -6.384 -15.251 15.402 1.00 57.09 187 ASP A C 1
ATOM 1349 O O . ASP A 1 187 ? -7.295 -15.293 14.572 1.00 57.09 187 ASP A O 1
ATOM 1353 N N . MET A 1 188 ? -5.420 -14.329 15.305 1.00 65.31 188 MET A N 1
ATOM 1354 C CA . MET A 1 188 ? -5.403 -13.299 14.257 1.00 65.31 188 MET A CA 1
ATOM 1355 C C . MET A 1 188 ? -4.937 -13.866 12.906 1.00 65.31 188 MET A C 1
ATOM 1357 O O . MET A 1 188 ? -3.820 -14.357 12.761 1.00 65.31 188 MET A O 1
ATOM 1361 N N . ASP A 1 189 ? -5.791 -13.762 11.886 1.00 67.88 189 ASP A N 1
ATOM 1362 C CA . ASP A 1 189 ? -5.521 -14.234 10.522 1.00 67.88 189 ASP A CA 1
ATOM 1363 C C . ASP A 1 189 ? -4.739 -13.188 9.700 1.00 67.88 189 ASP A C 1
ATOM 1365 O O . ASP A 1 189 ? -5.126 -12.022 9.606 1.00 67.88 189 ASP A O 1
ATOM 1369 N N . ALA A 1 190 ? -3.648 -13.617 9.054 1.00 69.94 190 ALA A N 1
ATOM 1370 C CA . ALA A 1 190 ? -2.784 -12.786 8.209 1.00 69.94 190 ALA A CA 1
ATOM 1371 C C . ALA A 1 190 ? -3.369 -12.460 6.816 1.00 69.94 190 ALA A C 1
ATOM 1373 O O . ALA A 1 190 ? -2.778 -11.695 6.045 1.00 69.94 190 ALA A O 1
ATOM 1374 N N . THR A 1 191 ? -4.531 -13.019 6.467 1.00 77.50 191 THR A N 1
ATOM 1375 C CA . THR A 1 191 ? -5.201 -12.824 5.172 1.00 77.50 191 THR A CA 1
ATOM 1376 C C . THR A 1 191 ? -5.361 -11.354 4.750 1.00 77.50 191 THR A C 1
ATOM 1378 O O . THR A 1 191 ? -5.131 -11.070 3.566 1.00 77.50 191 THR A O 1
ATOM 1381 N N . PRO A 1 192 ? -5.725 -10.393 5.630 1.00 76.44 192 PRO A N 1
ATOM 1382 C CA . PRO A 1 192 ? -5.822 -8.982 5.253 1.00 76.44 192 PRO A CA 1
ATOM 1383 C C . PRO A 1 192 ? -4.515 -8.437 4.678 1.00 76.44 192 PRO A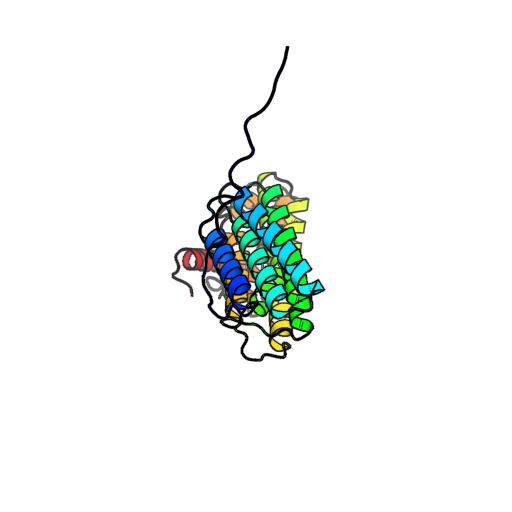 C 1
ATOM 1385 O O . PRO A 1 192 ? -4.520 -7.856 3.591 1.00 76.44 192 PRO A O 1
ATOM 1388 N N . PHE A 1 193 ? -3.388 -8.693 5.344 1.00 84.06 193 PHE A N 1
ATOM 1389 C CA . PHE A 1 193 ? -2.088 -8.226 4.880 1.00 84.06 193 PHE A CA 1
ATOM 1390 C C . PHE A 1 193 ? -1.653 -8.892 3.587 1.00 84.06 193 PHE A C 1
ATOM 1392 O O . PHE A 1 193 ? -1.276 -8.183 2.660 1.00 84.06 193 PHE A O 1
ATOM 1399 N N . ARG A 1 194 ? -1.788 -10.220 3.455 1.00 81.88 194 ARG A N 1
ATOM 1400 C CA . ARG A 1 194 ? -1.457 -10.907 2.192 1.00 81.88 194 ARG A CA 1
ATOM 1401 C C . ARG A 1 194 ? -2.225 -10.311 1.009 1.00 81.88 194 ARG A C 1
ATOM 1403 O O . ARG A 1 194 ? -1.636 -10.034 -0.036 1.00 81.88 194 ARG A O 1
ATOM 1410 N N . LYS A 1 195 ? -3.518 -10.012 1.188 1.00 83.56 195 LYS A N 1
ATOM 1411 C CA . LYS A 1 195 ? -4.332 -9.319 0.173 1.00 83.56 195 LYS A CA 1
ATOM 1412 C C . LYS A 1 195 ? -3.848 -7.891 -0.095 1.00 83.56 195 LYS A C 1
ATOM 1414 O O . LYS A 1 195 ? -3.917 -7.442 -1.238 1.00 83.56 195 LYS A O 1
ATOM 1419 N N . MET A 1 196 ? -3.380 -7.164 0.917 1.00 87.31 196 MET A N 1
ATOM 1420 C CA . MET A 1 196 ? -2.857 -5.800 0.769 1.00 87.31 196 MET A CA 1
ATOM 1421 C C . MET A 1 196 ? -1.474 -5.764 0.108 1.00 87.31 196 MET A C 1
ATOM 1423 O O . MET A 1 196 ? -1.268 -4.939 -0.779 1.00 87.31 196 MET A O 1
ATOM 1427 N N . ALA A 1 197 ? -0.575 -6.688 0.446 1.00 89.00 197 ALA A N 1
ATOM 1428 C CA . ALA A 1 197 ? 0.715 -6.882 -0.212 1.00 89.00 197 ALA A CA 1
ATOM 1429 C C . ALA A 1 197 ? 0.536 -7.248 -1.688 1.00 89.00 197 ALA A C 1
ATOM 1431 O O . ALA A 1 197 ? 1.113 -6.594 -2.558 1.00 89.00 197 ALA A O 1
ATOM 1432 N N . ALA A 1 198 ? -0.364 -8.191 -1.987 1.00 91.00 198 ALA A N 1
ATOM 1433 C CA . ALA A 1 198 ? -0.757 -8.510 -3.355 1.00 91.00 198 ALA A CA 1
ATOM 1434 C C . ALA A 1 198 ? -1.318 -7.279 -4.085 1.00 91.00 198 ALA A C 1
ATOM 1436 O O . ALA A 1 198 ? -0.869 -6.961 -5.182 1.00 91.00 198 ALA A O 1
ATOM 1437 N N . ARG A 1 199 ? -2.231 -6.511 -3.471 1.00 89.25 199 ARG A N 1
ATOM 1438 C CA . ARG A 1 199 ? -2.741 -5.251 -4.052 1.00 89.25 199 ARG A CA 1
ATOM 1439 C C . ARG A 1 199 ? -1.638 -4.224 -4.290 1.00 89.25 199 ARG A C 1
ATOM 1441 O O . ARG A 1 199 ? -1.661 -3.572 -5.328 1.00 89.25 199 ARG A O 1
ATOM 1448 N N . SER A 1 200 ? -0.691 -4.071 -3.369 1.00 90.38 200 SER A N 1
ATOM 1449 C CA . SER A 1 200 ? 0.431 -3.137 -3.499 1.00 90.38 200 SER A CA 1
ATOM 1450 C C . SER A 1 200 ? 1.354 -3.531 -4.653 1.00 90.38 200 SER A C 1
ATOM 1452 O O . SER A 1 200 ? 1.578 -2.736 -5.569 1.00 90.38 200 SER A O 1
ATOM 1454 N N . ALA A 1 201 ? 1.769 -4.800 -4.700 1.00 91.75 201 ALA A N 1
ATOM 1455 C CA . ALA A 1 201 ? 2.544 -5.365 -5.802 1.00 91.75 201 ALA A CA 1
ATOM 1456 C C . ALA A 1 201 ? 1.796 -5.261 -7.141 1.00 91.75 201 ALA A C 1
ATOM 1458 O O . ALA A 1 201 ? 2.369 -4.917 -8.175 1.00 91.75 201 ALA A O 1
ATOM 1459 N N . CYS A 1 202 ? 0.483 -5.474 -7.130 1.00 89.12 202 CYS A N 1
ATOM 1460 C CA . CYS A 1 202 ? -0.338 -5.333 -8.319 1.00 89.12 202 CYS A CA 1
ATOM 1461 C C . CYS A 1 202 ? -0.620 -3.892 -8.703 1.00 89.12 202 CYS A C 1
ATOM 1463 O O . CYS A 1 202 ? -0.837 -3.646 -9.879 1.00 89.12 202 CYS A O 1
ATOM 1465 N N . ASN A 1 203 ? -0.559 -2.923 -7.796 1.00 84.94 203 ASN A N 1
ATOM 1466 C CA . ASN A 1 203 ? -0.586 -1.507 -8.154 1.00 84.94 203 ASN A CA 1
ATOM 1467 C C . ASN A 1 203 ? 0.725 -1.071 -8.816 1.00 84.94 203 ASN A C 1
ATOM 1469 O O . ASN A 1 203 ? 0.686 -0.272 -9.756 1.00 84.94 203 ASN A O 1
ATOM 1473 N N . LEU A 1 204 ? 1.855 -1.640 -8.384 1.00 85.12 204 LEU A N 1
ATOM 1474 C CA . LEU A 1 204 ? 3.148 -1.493 -9.054 1.00 85.12 204 LEU A CA 1
ATOM 1475 C C . LEU A 1 204 ? 3.099 -2.042 -10.500 1.00 85.12 204 LEU A C 1
ATOM 1477 O O . LEU A 1 204 ? 3.667 -1.427 -11.403 1.00 85.12 204 LEU A O 1
ATOM 1481 N N . GLN A 1 205 ? 2.372 -3.145 -10.741 1.00 80.31 205 GLN A N 1
ATOM 1482 C CA . GLN A 1 205 ? 2.219 -3.783 -12.066 1.00 80.31 205 GLN A CA 1
ATOM 1483 C C . GLN A 1 205 ? 1.082 -3.238 -12.948 1.00 80.31 205 GLN A C 1
ATOM 1485 O O . GLN A 1 205 ? 1.265 -3.082 -14.153 1.00 80.31 205 GLN A O 1
ATOM 1490 N N . ARG A 1 206 ? -0.099 -2.932 -12.379 1.00 65.00 206 ARG A N 1
ATOM 1491 C CA . ARG A 1 206 ? -1.351 -2.539 -13.083 1.00 65.00 206 ARG A CA 1
ATOM 1492 C C . ARG A 1 206 ? -1.179 -1.338 -13.987 1.00 65.00 206 ARG A C 1
ATOM 1494 O O . ARG A 1 206 ? -1.994 -1.092 -14.872 1.00 65.00 206 ARG A O 1
ATOM 1501 N N . ARG A 1 207 ? -0.112 -0.587 -13.785 1.00 59.31 207 ARG A N 1
ATOM 1502 C CA . ARG A 1 207 ? 0.337 0.437 -14.711 1.00 59.31 207 ARG A CA 1
ATOM 1503 C C . ARG A 1 207 ? 1.145 -0.219 -15.829 1.00 59.31 207 ARG A C 1
ATOM 1505 O O . ARG A 1 207 ? 2.281 0.178 -16.090 1.00 59.31 207 ARG A O 1
ATOM 1512 N N . GLN A 1 208 ? 0.541 -1.235 -16.456 1.00 51.75 208 GLN A N 1
ATOM 1513 C CA . GLN A 1 208 ? 1.107 -1.980 -17.571 1.00 51.75 208 GLN A CA 1
ATOM 1514 C C . GLN A 1 208 ? 1.669 -0.967 -18.567 1.00 51.75 208 GLN A C 1
ATOM 1516 O O . GLN A 1 208 ? 0.977 -0.056 -19.023 1.00 51.75 208 GLN A O 1
ATOM 1521 N N . GLY A 1 209 ? 2.971 -1.070 -18.814 1.00 61.59 209 GLY A N 1
ATOM 1522 C CA . GLY A 1 209 ? 3.695 -0.097 -19.617 1.00 61.59 209 GLY A CA 1
ATOM 1523 C C . GLY A 1 209 ? 4.604 0.853 -18.846 1.00 61.59 209 GLY A C 1
ATOM 1524 O O . GLY A 1 209 ? 5.240 1.643 -19.522 1.00 61.59 209 GLY A O 1
ATOM 1525 N N . LEU A 1 210 ? 4.772 0.773 -17.518 1.00 74.81 210 LEU A N 1
ATOM 1526 C CA . LEU A 1 210 ? 5.886 1.467 -16.841 1.00 74.81 210 LEU A CA 1
ATOM 1527 C C . LEU A 1 210 ? 7.240 0.959 -17.346 1.00 74.81 210 LEU A C 1
ATOM 1529 O O . LEU A 1 210 ? 8.050 1.745 -17.833 1.00 74.81 210 LEU A O 1
ATOM 1533 N N . ALA A 1 211 ? 7.454 -0.361 -17.337 1.00 74.25 211 ALA A N 1
ATOM 1534 C CA . ALA A 1 211 ? 8.650 -0.963 -17.926 1.00 74.25 211 ALA A CA 1
ATOM 1535 C C . ALA A 1 211 ? 8.769 -0.634 -19.425 1.00 74.25 211 ALA A C 1
ATOM 1537 O O . ALA A 1 211 ? 9.862 -0.368 -19.923 1.00 74.25 211 ALA A O 1
ATOM 1538 N N . GLY A 1 212 ? 7.644 -0.598 -20.149 1.00 76.19 212 GLY A N 1
ATOM 1539 C CA . GLY A 1 212 ? 7.585 -0.202 -21.560 1.00 76.19 212 GLY A CA 1
ATOM 1540 C C . GLY A 1 212 ? 7.921 1.276 -21.800 1.00 76.19 212 GLY A C 1
ATOM 1541 O O . GLY A 1 212 ? 8.650 1.587 -22.736 1.00 76.19 212 GLY A O 1
ATOM 1542 N N . LEU A 1 213 ? 7.445 2.180 -20.941 1.00 80.38 213 LEU A N 1
ATOM 1543 C CA . LEU A 1 213 ? 7.755 3.611 -20.925 1.00 80.38 213 LEU A CA 1
ATOM 1544 C C . LEU A 1 213 ? 9.249 3.795 -20.683 1.00 80.38 213 LEU A C 1
ATOM 1546 O O . LEU A 1 213 ? 9.929 4.320 -21.552 1.00 80.38 213 LEU A O 1
ATOM 1550 N N . MET A 1 214 ? 9.787 3.243 -19.596 1.00 84.25 214 MET A N 1
ATOM 1551 C CA . MET A 1 214 ? 11.225 3.287 -19.308 1.00 84.25 214 MET A CA 1
ATOM 1552 C C . MET A 1 214 ? 12.063 2.704 -20.462 1.00 84.25 214 MET A C 1
ATOM 1554 O O . MET A 1 214 ? 13.099 3.256 -20.824 1.00 84.25 214 MET A O 1
ATOM 1558 N N . SER A 1 215 ? 11.584 1.638 -21.122 1.00 81.56 215 SER A N 1
ATOM 1559 C CA . SER A 1 215 ? 12.241 1.053 -22.305 1.00 81.56 215 SER A CA 1
ATOM 1560 C C . SER A 1 215 ? 12.311 2.009 -23.497 1.00 81.56 215 SER A C 1
ATOM 1562 O O . SER A 1 215 ? 13.311 2.016 -24.211 1.00 81.56 215 SER A O 1
ATOM 1564 N N . ARG A 1 216 ? 11.268 2.814 -23.739 1.00 86.06 216 ARG A N 1
ATOM 1565 C CA . ARG A 1 216 ? 11.270 3.810 -24.825 1.00 86.06 216 ARG A CA 1
ATOM 1566 C C . ARG A 1 216 ? 12.328 4.890 -24.605 1.00 86.06 216 ARG A C 1
ATOM 1568 O O . ARG A 1 216 ? 12.871 5.406 -25.577 1.00 86.06 216 ARG A O 1
ATOM 1575 N N . HIS A 1 217 ? 12.681 5.154 -23.349 1.00 86.56 217 HIS A N 1
ATOM 1576 C CA . HIS A 1 217 ? 13.737 6.085 -22.959 1.00 86.56 217 HIS A CA 1
ATOM 1577 C C . HIS A 1 217 ? 15.068 5.378 -22.647 1.00 86.56 217 HIS A C 1
ATOM 1579 O O . HIS A 1 217 ? 15.925 5.970 -22.007 1.00 86.56 217 HIS A O 1
ATOM 1585 N N . ALA A 1 218 ? 15.314 4.153 -23.135 1.00 80.00 218 ALA A N 1
ATOM 1586 C CA . ALA A 1 218 ? 16.513 3.368 -22.790 1.00 80.00 218 ALA A CA 1
ATOM 1587 C C . ALA A 1 218 ? 17.866 4.021 -23.154 1.00 80.00 218 ALA A C 1
ATOM 1589 O O . ALA A 1 218 ? 18.910 3.585 -22.671 1.00 80.00 218 ALA A O 1
ATOM 1590 N N . ARG A 1 219 ? 17.872 5.055 -24.008 1.00 88.12 219 ARG A N 1
ATOM 1591 C CA . ARG A 1 219 ? 19.069 5.867 -24.295 1.00 88.12 219 ARG A CA 1
ATOM 1592 C C . ARG A 1 219 ? 19.378 6.897 -23.201 1.00 88.12 219 ARG A C 1
ATOM 1594 O O . ARG A 1 219 ? 20.485 7.421 -23.186 1.00 88.12 219 ARG A O 1
ATOM 1601 N N . ASN A 1 220 ? 18.425 7.186 -22.318 1.00 90.81 220 ASN A N 1
ATOM 1602 C CA . ASN A 1 220 ? 18.619 7.992 -21.121 1.00 90.81 220 ASN A CA 1
ATOM 1603 C C . ASN A 1 220 ? 19.155 7.082 -19.996 1.00 90.81 220 ASN A C 1
ATOM 1605 O O . ASN A 1 220 ? 18.441 6.165 -19.580 1.00 90.81 220 ASN A O 1
ATOM 1609 N N . PRO A 1 221 ? 20.384 7.315 -19.495 1.00 91.06 221 PRO A N 1
ATOM 1610 C CA . PRO A 1 221 ? 20.948 6.541 -18.392 1.00 91.06 221 PRO A CA 1
ATOM 1611 C C . PRO A 1 221 ? 20.044 6.519 -17.156 1.00 91.06 221 PRO A C 1
ATOM 1613 O O . PRO A 1 221 ? 19.809 5.443 -16.622 1.00 91.06 221 PRO A O 1
ATOM 1616 N N . ALA A 1 222 ? 19.447 7.658 -16.787 1.00 91.94 222 ALA A N 1
ATOM 1617 C CA . ALA A 1 222 ? 18.570 7.748 -15.622 1.00 91.94 222 ALA A CA 1
ATOM 1618 C C . ALA A 1 222 ? 17.328 6.856 -15.779 1.00 91.94 222 ALA A C 1
ATOM 1620 O O . ALA A 1 222 ? 16.993 6.100 -14.880 1.00 91.94 222 ALA A O 1
ATOM 1621 N N . ALA A 1 223 ? 16.702 6.835 -16.961 1.00 91.38 223 ALA A N 1
ATOM 1622 C CA . ALA A 1 223 ? 15.552 5.962 -17.219 1.00 91.38 223 ALA A CA 1
ATOM 1623 C C . ALA A 1 223 ? 15.914 4.463 -17.177 1.00 91.38 223 ALA A C 1
ATOM 1625 O O . ALA A 1 223 ? 15.091 3.624 -16.799 1.00 91.38 223 ALA A O 1
ATOM 1626 N N . ARG A 1 224 ? 17.144 4.103 -17.571 1.00 90.75 224 ARG A N 1
ATOM 1627 C CA . ARG A 1 224 ? 17.657 2.730 -17.451 1.00 90.75 224 ARG A CA 1
ATOM 1628 C C . ARG A 1 224 ? 17.892 2.355 -15.988 1.00 90.75 224 ARG A C 1
ATOM 1630 O O . ARG A 1 224 ? 17.541 1.244 -15.599 1.00 90.75 224 ARG A O 1
ATOM 1637 N N . ASP A 1 225 ? 18.449 3.260 -15.199 1.00 92.75 225 ASP A N 1
ATOM 1638 C CA . ASP A 1 225 ? 18.743 3.013 -13.790 1.00 92.75 225 ASP A CA 1
ATOM 1639 C C . ASP A 1 225 ? 17.427 2.916 -12.984 1.00 92.75 225 ASP A C 1
ATOM 1641 O O . ASP A 1 225 ? 17.212 1.922 -12.285 1.00 92.75 225 ASP A O 1
ATOM 1645 N N . THR A 1 226 ? 16.442 3.788 -13.261 1.00 94.00 226 THR A N 1
ATOM 1646 C CA . THR A 1 226 ? 15.052 3.643 -12.782 1.00 94.00 226 THR A CA 1
ATOM 1647 C C . THR A 1 226 ? 14.459 2.278 -13.145 1.00 94.00 226 THR A C 1
ATOM 1649 O O . THR A 1 226 ? 13.804 1.6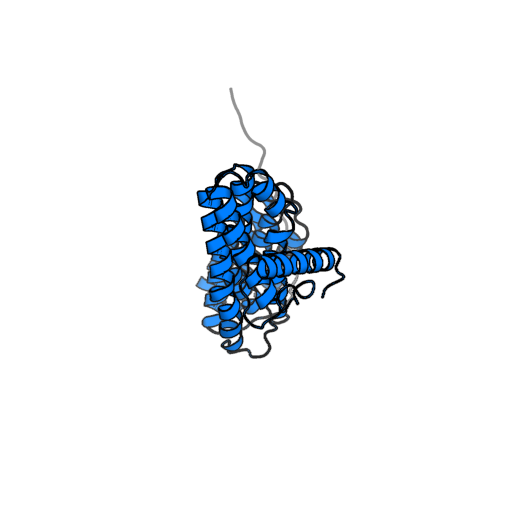40 -12.319 1.00 94.00 226 THR A O 1
ATOM 1652 N N . ARG A 1 227 ? 14.686 1.782 -14.371 1.00 92.25 227 ARG A N 1
ATOM 1653 C CA . ARG A 1 227 ? 14.202 0.454 -14.779 1.00 92.25 227 ARG A CA 1
ATOM 1654 C C . ARG A 1 227 ? 14.826 -0.655 -13.944 1.00 92.25 227 ARG A C 1
ATOM 1656 O O . ARG A 1 227 ? 14.126 -1.604 -13.600 1.00 92.25 227 ARG A O 1
ATOM 1663 N N . HIS A 1 228 ? 16.120 -0.578 -13.660 1.00 91.50 228 HIS A N 1
ATOM 1664 C CA . HIS A 1 228 ? 16.780 -1.573 -12.824 1.00 91.50 228 HIS A CA 1
ATOM 1665 C C . HIS A 1 228 ? 16.196 -1.571 -11.409 1.00 91.50 228 HIS A C 1
ATOM 1667 O O . HIS A 1 228 ? 15.852 -2.642 -10.914 1.00 91.50 228 HIS A O 1
ATOM 1673 N N . ALA A 1 229 ? 15.994 -0.392 -10.813 1.00 94.00 229 ALA A N 1
ATOM 1674 C CA . ALA A 1 229 ? 15.352 -0.257 -9.506 1.00 94.00 229 ALA A CA 1
ATOM 1675 C C . ALA A 1 229 ? 13.913 -0.809 -9.509 1.00 94.00 229 ALA A C 1
ATOM 1677 O O . ALA A 1 229 ? 13.527 -1.565 -8.621 1.00 94.00 229 ALA A O 1
ATOM 1678 N N . TYR A 1 230 ? 13.129 -0.515 -10.552 1.00 93.81 230 TYR A N 1
ATOM 1679 C CA . TYR A 1 230 ? 11.780 -1.064 -10.720 1.00 93.81 230 TYR A CA 1
ATOM 1680 C C . TYR A 1 230 ? 11.771 -2.596 -10.808 1.00 93.81 230 TYR A C 1
ATOM 1682 O O . TYR A 1 230 ? 10.953 -3.254 -10.164 1.00 93.81 230 TYR A O 1
ATOM 1690 N N . LEU A 1 231 ? 12.675 -3.172 -11.606 1.00 92.44 231 LEU A N 1
ATOM 1691 C CA . LEU A 1 231 ? 12.801 -4.623 -11.741 1.00 92.44 231 LEU A CA 1
ATOM 1692 C C . LEU A 1 231 ? 13.224 -5.278 -10.422 1.00 92.44 231 LEU A C 1
ATOM 1694 O O . LEU A 1 231 ? 12.764 -6.377 -10.125 1.00 92.44 231 LEU A O 1
ATOM 1698 N N . ASP A 1 232 ? 14.064 -4.610 -9.632 1.00 93.62 232 ASP A N 1
ATOM 1699 C CA . ASP A 1 232 ? 14.446 -5.061 -8.293 1.00 93.62 232 ASP A CA 1
ATOM 1700 C C . ASP A 1 232 ? 13.241 -5.092 -7.343 1.00 93.62 232 ASP A C 1
ATOM 1702 O O . ASP A 1 232 ? 12.940 -6.132 -6.759 1.00 93.62 232 ASP A O 1
ATOM 1706 N N . ALA A 1 233 ? 12.479 -3.997 -7.277 1.00 94.50 233 ALA A N 1
ATOM 1707 C CA . ALA A 1 233 ? 11.258 -3.908 -6.480 1.00 94.50 233 ALA A CA 1
ATOM 1708 C C . ALA A 1 233 ? 10.224 -4.982 -6.865 1.00 94.50 233 ALA A C 1
ATOM 1710 O O . ALA A 1 233 ? 9.672 -5.667 -6.001 1.00 94.50 233 ALA A O 1
ATOM 1711 N N . ALA A 1 234 ? 9.989 -5.180 -8.167 1.00 93.00 234 ALA A N 1
ATOM 1712 C CA . ALA A 1 234 ? 9.072 -6.204 -8.664 1.00 93.00 234 ALA A CA 1
ATOM 1713 C C . ALA A 1 234 ? 9.560 -7.627 -8.344 1.00 93.00 234 ALA A C 1
ATOM 1715 O O . ALA A 1 234 ? 8.755 -8.489 -7.988 1.00 93.00 234 ALA A O 1
ATOM 1716 N N . ALA A 1 235 ? 10.869 -7.880 -8.440 1.00 91.94 235 ALA A N 1
ATOM 1717 C CA . ALA A 1 235 ? 11.459 -9.170 -8.103 1.00 91.94 235 ALA A CA 1
ATOM 1718 C C . ALA A 1 235 ? 11.324 -9.495 -6.609 1.00 91.94 235 ALA A C 1
ATOM 1720 O O . ALA A 1 235 ? 10.945 -10.620 -6.281 1.00 91.94 235 ALA A O 1
ATOM 1721 N N . ARG A 1 236 ? 11.560 -8.518 -5.723 1.00 93.44 236 ARG A N 1
ATOM 1722 C CA . ARG A 1 236 ? 11.364 -8.664 -4.271 1.00 93.44 236 ARG A CA 1
ATOM 1723 C C . ARG A 1 236 ? 9.908 -8.945 -3.927 1.00 93.44 236 ARG A C 1
ATOM 1725 O O . ARG A 1 236 ? 9.627 -9.907 -3.223 1.00 93.44 236 ARG A O 1
ATOM 1732 N N . ALA A 1 237 ? 8.975 -8.175 -4.489 1.00 93.69 237 ALA A N 1
ATOM 1733 C CA . ALA A 1 237 ? 7.545 -8.392 -4.266 1.00 93.69 237 ALA A CA 1
ATOM 1734 C C . ALA A 1 237 ? 7.086 -9.770 -4.766 1.00 93.69 237 ALA A C 1
ATOM 1736 O O . ALA A 1 237 ? 6.345 -10.468 -4.080 1.00 93.69 237 ALA A O 1
ATOM 1737 N N . SER A 1 238 ? 7.562 -10.186 -5.945 1.00 92.56 238 SER A N 1
ATOM 1738 C CA . SER A 1 238 ? 7.328 -11.530 -6.482 1.00 92.56 238 SER A CA 1
ATOM 1739 C C . SER A 1 238 ? 7.867 -12.615 -5.555 1.00 92.56 238 SER A C 1
ATOM 1741 O O . SER A 1 238 ? 7.182 -13.612 -5.355 1.00 92.56 238 SER A O 1
ATOM 1743 N N . ALA A 1 239 ? 9.073 -12.443 -5.012 1.00 91.00 239 ALA A N 1
ATOM 1744 C CA . ALA A 1 239 ? 9.674 -13.407 -4.101 1.00 91.00 239 ALA A CA 1
ATOM 1745 C C . ALA A 1 239 ? 8.901 -13.497 -2.779 1.00 91.00 239 ALA A C 1
ATOM 1747 O O . ALA A 1 239 ? 8.600 -14.604 -2.345 1.00 91.00 239 ALA A O 1
ATOM 1748 N N . PHE A 1 240 ? 8.522 -12.358 -2.191 1.00 90.69 240 PHE A N 1
ATOM 1749 C CA . PHE A 1 240 ? 7.734 -12.318 -0.958 1.00 90.69 240 PHE A CA 1
ATOM 1750 C C . PHE A 1 240 ? 6.366 -12.993 -1.121 1.00 90.69 240 PHE A C 1
ATOM 1752 O O . PHE A 1 240 ? 5.924 -13.728 -0.249 1.00 90.69 240 PHE A O 1
ATOM 1759 N N . LEU A 1 241 ? 5.699 -12.772 -2.257 1.00 89.50 241 LEU A N 1
ATOM 1760 C CA . LEU A 1 241 ? 4.419 -13.412 -2.580 1.00 89.50 241 LEU A CA 1
ATOM 1761 C C . LEU A 1 241 ? 4.574 -14.859 -3.082 1.00 89.50 241 LEU A C 1
ATOM 1763 O O . LEU A 1 241 ? 3.603 -15.438 -3.564 1.00 89.50 241 LEU A O 1
ATOM 1767 N N . GLU A 1 242 ? 5.785 -15.421 -3.017 1.00 90.75 242 GLU A N 1
ATOM 1768 C CA . GLU A 1 242 ? 6.107 -16.792 -3.433 1.00 90.75 242 GLU A CA 1
ATOM 1769 C C . GLU A 1 242 ? 5.728 -17.090 -4.898 1.00 90.75 242 GLU A C 1
ATOM 1771 O O . GLU A 1 242 ? 5.423 -18.218 -5.290 1.00 90.75 242 GLU A O 1
ATOM 1776 N N . ILE A 1 243 ? 5.766 -16.066 -5.755 1.00 88.81 243 ILE A N 1
ATOM 1777 C CA . ILE A 1 243 ? 5.437 -16.187 -7.174 1.00 88.81 243 ILE A CA 1
ATOM 1778 C C . ILE A 1 243 ? 6.654 -16.737 -7.916 1.00 88.81 243 ILE A C 1
ATOM 1780 O O . ILE A 1 243 ? 7.709 -16.095 -7.988 1.00 88.81 243 ILE A O 1
ATOM 1784 N N . ALA A 1 244 ? 6.490 -17.916 -8.515 1.00 86.81 244 ALA A N 1
ATOM 1785 C CA . ALA A 1 244 ? 7.524 -18.542 -9.327 1.00 86.81 244 ALA A CA 1
ATOM 1786 C C . ALA A 1 244 ? 7.842 -17.696 -10.581 1.00 86.81 244 ALA A C 1
ATOM 1788 O O . ALA A 1 244 ? 6.915 -17.222 -11.245 1.00 86.81 244 ALA A O 1
ATOM 1789 N N . PRO A 1 245 ? 9.127 -17.508 -10.939 1.00 82.81 245 PRO A N 1
ATOM 1790 C CA . PRO A 1 245 ? 9.511 -16.775 -12.143 1.00 82.81 245 PRO A CA 1
ATOM 1791 C C . PRO A 1 245 ? 9.003 -17.467 -13.417 1.00 82.81 245 PRO A C 1
ATOM 1793 O O . PRO A 1 245 ? 8.852 -18.686 -13.465 1.00 82.81 245 PRO A O 1
ATOM 1796 N N . GLN A 1 246 ? 8.766 -16.693 -14.480 1.00 80.06 246 GLN A N 1
ATOM 1797 C CA . GLN A 1 246 ? 8.370 -17.260 -15.771 1.00 80.06 246 GLN A CA 1
ATOM 1798 C C . GLN A 1 246 ? 9.573 -17.812 -16.552 1.00 80.06 246 GLN A C 1
ATOM 1800 O O . GLN A 1 246 ? 10.442 -17.050 -16.985 1.00 80.06 246 GLN A O 1
ATOM 1805 N N . GLY A 1 247 ? 9.553 -19.123 -16.815 1.00 74.31 247 GLY A N 1
ATOM 1806 C CA . GLY A 1 247 ? 10.567 -19.845 -17.592 1.00 74.31 247 GLY A CA 1
ATOM 1807 C C . GLY A 1 247 ? 11.876 -20.085 -16.831 1.00 74.31 247 GLY A C 1
ATOM 1808 O O . GLY A 1 247 ? 11.991 -19.772 -15.650 1.00 74.31 247 GLY A O 1
ATOM 1809 N N . ASP A 1 248 ? 12.894 -20.586 -17.533 1.00 72.69 248 ASP A N 1
ATOM 1810 C CA . ASP A 1 248 ? 14.180 -21.001 -16.937 1.00 72.69 248 ASP A CA 1
ATOM 1811 C C . ASP A 1 248 ? 15.172 -19.838 -16.725 1.00 72.69 248 ASP A C 1
ATOM 1813 O O . ASP A 1 248 ? 16.378 -20.034 -16.591 1.00 72.69 248 ASP A O 1
ATOM 1817 N N . ALA A 1 249 ? 14.684 -18.594 -16.724 1.00 73.88 249 ALA A N 1
ATOM 1818 C CA . ALA A 1 249 ? 15.519 -17.390 -16.666 1.00 73.88 249 ALA A CA 1
ATOM 1819 C C . ALA A 1 249 ? 16.165 -17.135 -15.290 1.00 73.88 249 ALA A C 1
ATOM 1821 O O . ALA A 1 249 ? 16.997 -16.240 -15.172 1.00 73.88 249 ALA A O 1
ATOM 1822 N N . CYS A 1 250 ? 15.771 -17.900 -14.270 1.00 79.31 250 CYS A N 1
ATOM 1823 C CA . CYS A 1 250 ? 16.359 -17.918 -12.933 1.00 79.31 250 CYS A CA 1
ATOM 1824 C C . CYS A 1 250 ? 16.930 -19.321 -12.680 1.00 79.31 250 CYS A C 1
ATOM 1826 O O . CYS A 1 250 ? 16.419 -20.072 -11.852 1.00 79.31 250 CYS A O 1
ATOM 1828 N N . ALA A 1 251 ? 17.930 -19.713 -13.471 1.00 67.31 251 ALA A N 1
ATOM 1829 C CA . ALA A 1 251 ? 18.440 -21.085 -13.515 1.00 67.31 251 ALA A CA 1
ATOM 1830 C C . ALA A 1 251 ? 19.159 -21.505 -12.220 1.00 67.31 251 ALA A C 1
ATOM 1832 O O . ALA A 1 251 ? 19.453 -22.686 -12.029 1.00 67.31 251 ALA A O 1
ATOM 1833 N N . ARG A 1 252 ? 19.466 -20.549 -11.334 1.00 71.06 252 ARG A N 1
ATOM 1834 C CA . ARG A 1 252 ? 20.027 -20.801 -10.003 1.00 71.06 252 ARG A CA 1
ATOM 1835 C C . ARG A 1 252 ? 19.214 -20.094 -8.929 1.00 71.06 252 ARG A C 1
ATOM 1837 O O . ARG A 1 252 ? 18.728 -18.979 -9.119 1.00 71.06 252 ARG A O 1
ATOM 1844 N N . GLU A 1 253 ? 19.123 -20.738 -7.774 1.00 62.56 253 GLU A N 1
ATOM 1845 C CA . GLU A 1 253 ? 18.601 -20.116 -6.562 1.00 62.56 253 GLU A CA 1
ATOM 1846 C C . GLU A 1 253 ? 19.433 -18.869 -6.214 1.00 62.56 253 GLU A C 1
ATOM 1848 O O . GLU A 1 253 ? 20.661 -18.885 -6.313 1.00 62.56 253 GLU A O 1
ATOM 1853 N N . GLY A 1 254 ? 18.762 -17.764 -5.879 1.00 63.53 254 GLY A N 1
ATOM 1854 C CA . GLY A 1 254 ? 19.414 -16.479 -5.599 1.00 63.53 254 GLY A CA 1
ATOM 1855 C C . GLY A 1 254 ? 19.953 -15.727 -6.825 1.00 63.53 254 GLY A C 1
ATOM 1856 O O . GLY A 1 254 ? 20.698 -14.764 -6.663 1.00 63.53 254 GLY A O 1
ATOM 1857 N N . GLU A 1 255 ? 19.621 -16.130 -8.058 1.00 73.88 255 GLU A N 1
ATOM 1858 C CA . GLU A 1 255 ? 20.060 -15.395 -9.247 1.00 73.88 255 GLU A CA 1
ATOM 1859 C C . GLU A 1 255 ? 19.404 -14.002 -9.341 1.00 73.88 255 GLU A C 1
ATOM 1861 O O . GLU A 1 255 ? 18.195 -13.874 -9.512 1.00 73.88 255 GLU A O 1
ATOM 1866 N N . GLU A 1 256 ? 20.221 -12.945 -9.300 1.00 78.94 256 GLU A N 1
ATOM 1867 C CA . GLU A 1 256 ? 19.779 -11.544 -9.404 1.00 78.94 256 GLU A CA 1
ATOM 1868 C C . GLU A 1 256 ? 20.053 -10.906 -10.778 1.00 78.94 256 GLU A C 1
ATOM 1870 O O . GLU A 1 256 ? 20.109 -9.681 -10.924 1.00 78.94 256 GLU A O 1
ATOM 1875 N N . SER A 1 257 ? 20.244 -11.720 -11.817 1.00 86.06 257 SER A N 1
ATOM 1876 C CA . SER A 1 257 ? 20.465 -11.203 -13.168 1.00 86.06 257 SER A CA 1
ATOM 1877 C C . SER A 1 257 ? 19.264 -10.368 -13.637 1.00 86.06 257 SER A C 1
ATOM 1879 O O . SER A 1 257 ? 18.115 -10.637 -13.279 1.00 86.06 257 SER A O 1
ATOM 1881 N N . LEU A 1 258 ? 19.499 -9.361 -14.489 1.00 84.38 258 LEU A N 1
ATOM 1882 C CA . LEU A 1 258 ? 18.410 -8.559 -15.075 1.00 84.38 258 LEU A CA 1
ATOM 1883 C C . LEU A 1 258 ? 17.383 -9.428 -15.820 1.00 84.38 258 LEU A C 1
ATOM 1885 O O . LEU A 1 258 ? 16.196 -9.102 -15.842 1.00 84.38 258 LEU A O 1
ATOM 1889 N N . ASN A 1 259 ? 17.828 -10.554 -16.387 1.00 85.81 259 ASN A N 1
ATOM 1890 C CA . ASN A 1 259 ? 16.956 -11.532 -17.031 1.00 85.81 259 ASN A CA 1
ATOM 1891 C C . ASN A 1 259 ? 16.030 -12.216 -16.018 1.00 85.81 259 ASN A C 1
ATOM 1893 O O . ASN A 1 259 ? 14.823 -12.282 -16.265 1.00 85.81 259 ASN A O 1
ATOM 1897 N N . CYS A 1 260 ? 16.562 -12.658 -14.872 1.00 89.12 260 CYS A N 1
ATOM 1898 C CA . CYS A 1 260 ? 15.757 -13.238 -13.800 1.00 89.12 260 CYS A CA 1
ATOM 1899 C C . CYS A 1 260 ? 14.795 -12.207 -13.188 1.00 89.12 260 CYS A C 1
ATOM 1901 O O . CYS A 1 260 ? 13.600 -12.482 -13.062 1.00 89.12 260 CYS A O 1
ATOM 1903 N N . LYS A 1 261 ? 15.257 -10.979 -12.901 1.00 90.25 261 LYS A N 1
ATOM 1904 C CA . LYS A 1 261 ? 14.389 -9.897 -12.394 1.00 90.25 261 LYS A CA 1
ATOM 1905 C C . LYS A 1 261 ? 13.253 -9.580 -13.373 1.00 90.25 261 LYS A C 1
ATOM 1907 O O . LYS A 1 261 ? 12.097 -9.478 -12.971 1.00 90.25 261 LYS A O 1
ATOM 1912 N N . GLY A 1 262 ? 13.547 -9.536 -14.674 1.00 88.50 262 GLY A N 1
ATOM 1913 C CA . GLY A 1 262 ? 12.529 -9.407 -15.718 1.00 88.50 262 GLY A CA 1
ATOM 1914 C C . GLY A 1 262 ? 11.557 -10.592 -15.793 1.00 88.50 262 GLY A C 1
ATOM 1915 O O . GLY A 1 262 ? 10.384 -10.400 -16.095 1.00 88.50 262 GLY A O 1
ATOM 1916 N N . ALA A 1 263 ? 12.005 -11.820 -15.530 1.00 89.56 263 ALA A N 1
ATOM 1917 C CA . ALA A 1 263 ? 11.128 -12.993 -15.489 1.00 89.56 263 ALA A CA 1
ATOM 1918 C C . ALA A 1 263 ? 10.193 -12.997 -14.273 1.00 89.56 263 ALA A C 1
ATOM 1920 O O . ALA A 1 263 ? 9.031 -13.389 -14.402 1.00 89.56 263 ALA A O 1
ATOM 1921 N N . ARG A 1 264 ? 10.676 -12.526 -13.119 1.00 91.19 264 ARG A N 1
ATOM 1922 C CA . ARG A 1 264 ? 9.861 -12.311 -11.916 1.00 91.19 264 ARG A CA 1
ATOM 1923 C C . ARG A 1 264 ? 8.841 -11.195 -12.105 1.00 91.19 264 ARG A C 1
ATOM 1925 O O . ARG A 1 264 ? 7.688 -11.372 -11.738 1.00 91.19 264 ARG A O 1
ATOM 1932 N N . GLU A 1 265 ? 9.228 -10.089 -12.737 1.00 91.06 265 GLU A N 1
ATOM 1933 C CA . GLU A 1 265 ? 8.305 -8.996 -13.066 1.00 91.06 265 GLU A CA 1
ATOM 1934 C C . GLU A 1 265 ? 7.150 -9.471 -13.960 1.00 91.06 265 GLU A C 1
ATOM 1936 O O . GLU A 1 265 ? 5.989 -9.257 -13.618 1.00 91.06 265 GLU A O 1
ATOM 1941 N N . ARG A 1 266 ? 7.436 -10.228 -15.028 1.00 89.56 266 ARG A N 1
ATOM 1942 C CA . ARG A 1 266 ? 6.386 -10.818 -15.879 1.00 89.56 266 ARG A CA 1
ATOM 1943 C C . ARG A 1 266 ? 5.497 -11.807 -15.129 1.00 89.56 266 ARG A C 1
ATOM 1945 O O . ARG A 1 266 ? 4.285 -11.827 -15.343 1.00 89.56 266 ARG A O 1
ATOM 1952 N N . ALA A 1 267 ? 6.084 -12.628 -14.257 1.00 90.81 267 ALA A N 1
ATOM 1953 C CA . ALA A 1 267 ? 5.330 -13.554 -13.417 1.00 90.81 267 ALA A CA 1
ATOM 1954 C C . ALA A 1 267 ? 4.384 -12.815 -12.464 1.00 90.81 267 ALA A C 1
ATOM 1956 O O . ALA A 1 267 ? 3.215 -13.187 -12.353 1.00 90.81 267 ALA A O 1
ATOM 1957 N N . LEU A 1 268 ? 4.868 -11.739 -11.839 1.00 91.50 268 LEU A N 1
ATOM 1958 C CA . LEU A 1 268 ? 4.063 -10.858 -11.003 1.00 91.50 268 LEU A CA 1
ATOM 1959 C C . LEU A 1 268 ? 2.939 -10.203 -11.814 1.00 91.50 268 LEU A C 1
ATOM 1961 O O . LEU A 1 268 ? 1.806 -10.183 -11.350 1.00 91.50 268 LEU A O 1
ATOM 1965 N N . GLY A 1 269 ? 3.209 -9.751 -13.042 1.00 90.12 269 GLY A N 1
ATOM 1966 C CA . GLY A 1 269 ? 2.183 -9.253 -13.963 1.00 90.12 269 GLY A CA 1
ATOM 1967 C C . GLY A 1 269 ? 1.060 -10.271 -14.201 1.00 90.12 269 GLY A C 1
ATOM 1968 O O . GLY A 1 269 ? -0.107 -9.966 -13.966 1.00 90.12 269 GLY A O 1
ATOM 1969 N N . ALA A 1 270 ? 1.406 -11.514 -14.552 1.00 89.50 270 ALA A N 1
ATOM 1970 C CA . ALA A 1 270 ? 0.425 -12.584 -14.769 1.00 89.50 270 ALA A CA 1
ATOM 1971 C C . ALA A 1 270 ? -0.330 -12.992 -13.489 1.00 89.50 270 ALA A C 1
ATOM 1973 O O . ALA A 1 270 ? -1.513 -13.334 -13.533 1.00 89.50 270 ALA A O 1
ATOM 1974 N N . TYR A 1 271 ? 0.335 -12.968 -12.329 1.00 91.56 271 TYR A N 1
ATOM 1975 C CA . TYR A 1 271 ? -0.340 -13.117 -11.040 1.00 91.56 271 TYR A CA 1
ATOM 1976 C C . TYR A 1 271 ? -1.360 -11.996 -10.831 1.00 91.56 271 TYR A C 1
ATOM 1978 O O . TYR A 1 271 ? -2.503 -12.271 -10.483 1.00 91.56 271 TYR A O 1
ATOM 1986 N N . CYS A 1 272 ? -0.975 -10.752 -11.101 1.00 90.25 272 CYS A N 1
ATOM 1987 C CA . CYS A 1 272 ? -1.827 -9.592 -10.901 1.00 90.25 272 CYS A CA 1
ATOM 1988 C C . CYS A 1 272 ? -3.033 -9.552 -11.832 1.00 90.25 272 CYS A C 1
ATOM 1990 O O . CYS A 1 272 ? -4.106 -9.130 -11.402 1.00 90.25 272 CYS A O 1
ATOM 1992 N N . ASP A 1 273 ? -2.900 -10.024 -13.067 1.00 88.69 273 ASP A N 1
ATOM 1993 C CA . ASP A 1 273 ? -4.041 -10.176 -13.968 1.00 88.69 273 ASP A CA 1
ATOM 1994 C C . ASP A 1 273 ? -5.077 -11.151 -13.375 1.00 88.69 273 ASP A C 1
ATOM 1996 O O . ASP A 1 273 ? -6.256 -10.805 -13.288 1.00 88.69 273 ASP A O 1
ATOM 2000 N N . ARG A 1 274 ? -4.631 -12.300 -12.839 1.00 88.25 274 ARG A N 1
ATOM 2001 C CA . ARG A 1 274 ? -5.500 -13.279 -12.147 1.00 88.25 274 ARG A CA 1
ATOM 2002 C C . ARG A 1 274 ? -6.060 -12.768 -10.818 1.00 88.25 274 ARG A C 1
ATOM 2004 O O . ARG A 1 274 ? -7.205 -13.035 -10.466 1.00 88.25 274 ARG A O 1
ATOM 2011 N N . PHE A 1 275 ? -5.262 -12.025 -10.056 1.00 87.12 275 PHE A N 1
ATOM 2012 C CA . PHE A 1 275 ? -5.691 -11.433 -8.789 1.00 87.12 275 PHE A CA 1
ATOM 2013 C C . PHE A 1 275 ? -6.809 -10.407 -9.012 1.00 87.12 275 PHE A C 1
ATOM 2015 O O . PHE A 1 275 ? -7.790 -10.375 -8.273 1.00 87.12 275 PHE A O 1
ATOM 2022 N N . ASN A 1 276 ? -6.703 -9.592 -10.066 1.00 81.19 276 ASN A N 1
ATOM 2023 C CA . ASN A 1 276 ? -7.724 -8.601 -10.404 1.00 81.19 276 ASN A CA 1
ATOM 2024 C C . ASN A 1 276 ? -8.975 -9.216 -11.058 1.00 81.19 276 ASN A C 1
ATOM 2026 O O . ASN A 1 276 ? -10.046 -8.624 -10.937 1.00 81.19 276 ASN A O 1
ATOM 2030 N N . SER A 1 277 ? -8.867 -10.374 -11.725 1.00 82.88 277 SER A N 1
ATOM 2031 C CA . SER A 1 277 ? -10.025 -11.125 -12.245 1.00 82.88 277 SER A CA 1
ATOM 2032 C C . SER A 1 277 ? -10.764 -11.927 -11.165 1.00 82.88 277 SER A C 1
ATOM 2034 O O . SER A 1 277 ? -11.865 -12.414 -11.416 1.00 82.88 277 SER A O 1
ATOM 2036 N N . GLY A 1 278 ? -10.195 -12.038 -9.958 1.00 77.00 278 GLY A N 1
ATOM 2037 C CA . GLY A 1 278 ? -10.735 -12.850 -8.864 1.00 77.00 278 GLY A CA 1
ATOM 2038 C C . GLY A 1 278 ? -10.411 -14.344 -8.978 1.00 77.00 278 GLY A C 1
ATOM 2039 O O . GLY A 1 278 ? -10.974 -15.142 -8.234 1.00 77.00 278 GLY A O 1
ATOM 2040 N N . GLU A 1 279 ? -9.515 -14.728 -9.890 1.00 70.75 279 GLU A N 1
ATOM 2041 C CA . GLU A 1 279 ? -9.103 -16.118 -10.137 1.00 70.75 279 GLU A CA 1
ATOM 2042 C C . GLU A 1 279 ? -7.921 -16.564 -9.260 1.00 70.75 279 GLU A C 1
ATOM 2044 O O . GLU A 1 279 ? -7.678 -17.762 -9.121 1.00 70.75 279 GLU A O 1
ATOM 2049 N N . ALA A 1 280 ? -7.182 -15.623 -8.664 1.00 60.12 280 ALA A N 1
ATOM 2050 C CA . ALA A 1 280 ? -6.171 -15.906 -7.648 1.00 60.12 280 ALA A CA 1
ATOM 2051 C C . ALA A 1 280 ? -6.705 -15.513 -6.260 1.00 60.12 280 ALA A C 1
ATOM 2053 O O . ALA A 1 280 ? -6.914 -14.326 -5.997 1.00 60.12 280 ALA A O 1
ATOM 2054 N N . ALA A 1 281 ? -6.927 -16.509 -5.397 1.00 49.09 281 ALA A N 1
ATOM 2055 C CA . ALA A 1 281 ? -7.236 -16.350 -3.975 1.00 49.09 281 ALA A CA 1
ATOM 2056 C C . ALA A 1 281 ? -6.098 -16.930 -3.135 1.00 49.09 281 ALA A C 1
ATOM 2058 O O . ALA A 1 281 ? -5.696 -18.079 -3.430 1.00 49.09 281 ALA A O 1
#

Nearest PDB structures (foldseek):
  6vfk-assembly1_B  TM=2.905E-01  e=5.332E-02  synthetic construct
  5k7v-assembly1_B  TM=3.925E-01  e=1.741E-01  synthetic construct
  6u1s-assembly1_A  TM=2.432E-01  e=4.565E-01  synthetic construct
  3msv-assembly3_B  TM=2.337E-01  e=3.427E+00  Schizosaccharomyces pombe
  3msv-assembly3_A  TM=1.970E-01  e=5.084E+00  Schizosaccharomyces pombe

Radius of gyration: 22.78 Å; Cα contacts (8 Å, |Δi|>4): 366; chains: 1; bounding box: 63×68×54 Å

pLDDT: mean 81.25, std 18.24, range [28.45, 97.62]

Sequence (281 aa):
MTLRHGLAALIAGLFVSACASNSPGSAVDEALVALQQEVARAGDYETLSRLGGEAAALSAAAKQDGDDSRALARASAAIRAFEAASYRPGIDTASFLEARTRAFTAALDAWQICEEGAPDPGLGQQCAHAAAVMHIHDSLVAGRVLAESVRGENWADAEESAASFASSVDNSWPAYDRDIAGLANSDMDATPFRKMAARSACNLQRRQGLAGLMSRHARNPAARDTRHAYLDAAARASAFLEIAPQGDACAREGEESLNCKGA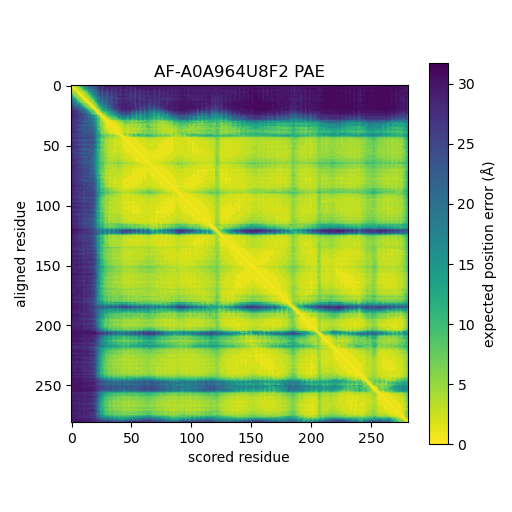RERALGAYCDRFNSGEAA

Secondary structure (DSSP, 8-state):
---------SS----S-------HHHHHHHHHHHHHHHHHH--SHHHHHHHHHHHHHHHHHHHHTT-HHHHHHHHHHHHHHHHHHHT-TT--HHHHHHHHHHHHHHHHHHHHHHHTT----SSS-HHHHHHHHHHHHHHHHHHHHHHHHHHTT-HHHHHHHHHHHHHHHHHHHHHHHHHHHTSSSTT--SHHHHHHHHHHHHHHHHSTTHHHHHHHTTTSHHHHHHHHHHHHHHHHHHHHTTPPPSSTT--STT---HHHHHHHHHHHHHHHHHHHHT---

Mean predicted aligned error: 9.51 Å

Foldseek 3Di:
DDDDDDPDPDPDDDDDDDPDPDDVVPVLVVVLVVLLVQLVVDQALVSLQVSLVVLQVQLVVCVVVVNLQSNLSSLLSSLSSLVSNLPHPPDDLVSNLVSLVSSLVSLVSNLVSQVVPHDHPDPACSNLLSLLSNLCSQLQNLLSQLVVCLVVVVLVSNLVSLLSLLCSLVPSLVVSVVSLCPGPPNPHDNVNNLLSLLVSLLSSCVSPCSLVSLVVVVVDPSSVSSNLSSLSSLLSSLVSNVQDFAPCQCVDDPDPDSSRSVRSNVSSNVQSVCVVVVNHD

Solvent-accessible surface area (backbone atoms only — not comparable to full-atom values): 14864 Å² total; per-residue (Å²): 135,89,78,92,88,90,87,88,86,88,87,84,88,88,86,82,88,76,98,62,91,74,53,80,61,59,64,52,53,51,56,47,53,50,49,48,51,46,50,72,66,51,89,50,48,68,62,16,46,50,53,14,52,54,24,41,55,51,11,54,52,28,46,75,72,69,37,44,50,58,13,36,55,23,14,45,45,11,24,53,15,11,49,55,28,42,68,43,85,89,64,54,68,66,60,29,51,52,24,47,50,53,19,33,52,31,12,49,54,24,32,53,44,41,76,74,63,39,64,67,89,67,96,50,43,59,51,47,44,17,43,32,44,48,34,44,44,55,28,45,51,19,36,53,48,20,55,51,22,56,74,70,68,36,35,66,62,18,25,52,18,21,47,48,24,33,49,25,52,71,52,29,50,60,43,39,62,54,56,59,72,68,40,95,65,85,81,62,60,65,62,61,34,57,55,48,53,51,49,34,51,29,53,56,42,72,51,74,50,53,72,54,51,32,55,75,38,52,88,39,67,54,32,41,52,24,44,52,32,40,31,50,24,35,26,50,44,17,53,76,70,68,50,68,53,52,71,77,52,53,82,46,92,89,53,79,48,71,61,19,22,50,20,16,34,52,29,40,42,57,48,34,56,32,44,75,71,65,74,51,129